Protein 3ONO (pdb70)

Radius of gyration: 16.4 Å; Cα contacts (8 Å, |Δi|>4): 389; chains: 1; bounding box: 34×38×44 Å

Organism: Vibrio parahaemolyticus serotype O3:K6 (strain RIMD 2210633) (NCBI:txid223926)

InterPro domains:
  IPR003500 Sugar-phosphate isomerase, RpiB/LacA/LacB family [PF02502] (3-113)
  IPR003500 Sugar-phosphate isomerase, RpiB/LacA/LacB family [PTHR30345] (1-146)
  IPR022133 Ribose-5-phosphate isomerase, C-terminal [PF12408] (163-209)
  IPR036569 Sugar-phosphate isomerase, RpiB/LacA/LacB superfamily [G3DSA:3.40.1400.10] (1-211)
  IPR036569 Sugar-phosphate isomerase, RpiB/LacA/LacB superfamily [SSF89623] (1-160)

Foldseek 3Di:
DEEEEEAQQCQQVQVLVVLLCVQRVVVPYHYFHQHHHNPPLHDDLLLLLLCQLCQVLVLGQAYEYAHQAQVSNCVNLLAQRADEEEQEAQVRLQQCFAQQVGGYYYYRCHVVQDPCSVVRSNSNSNNNRDDHGHCHVVNVPSVVSNVVSVVSNVVSCVVDDPRVVRCVPPPLVSNLSSCPDPSNVVSCVVRGNHVVSVVSNVVSD

Nearest PDB structures (foldseek):
  3ono-assembly1_A  TM=1.002E+00  e=4.064E-39  Vibrio parahaemolyticus RIMD 2210633
  4u8f-assembly1_A  TM=9.568E-01  e=2.020E-24  Streptococcus agalactiae NEM316
  3c5y-assembly1_B  TM=9.617E-01  e=4.914E-24  Novosphingobium aromaticivorans DSM 12444
  2ppw-assembly1_A  TM=9.692E-01  e=2.162E-23  Streptococcus pneumoniae TIGR4
  1o1x-assembly1_A  TM=7.895E-01  e=1.742E-07  Thermotoga maritima

Structure (mmCIF, N/CA/C/O backbone):
data_3ONO
#
_entry.id   3ONO
#
_cell.length_a   62.924
_cell.length_b   62.924
_cell.length_c   242.300
_cell.angle_alpha   90.00
_cell.angle_beta   90.00
_cell.angle_gamma   90.00
#
_symmetry.space_group_name_H-M   'I 41 2 2'
#
loop_
_entity.id
_entity.type
_entity.pdbx_description
1 polymer 'Ribose/Galactose Isomerase'
2 non-polymer GLYCEROL
3 water water
#
loop_
_atom_site.group_PDB
_atom_site.id
_atom_site.type_symbol
_atom_site.label_atom_id
_atom_site.label_alt_id
_atom_site.label_comp_id
_atom_site.label_asym_id
_atom_site.label_entity_id
_atom_site.label_seq_id
_atom_site.pdbx_PDB_ins_code
_atom_site.Cartn_x
_atom_site.Cartn_y
_atom_site.Cartn_z
_atom_site.occupancy
_atom_site.B_iso_or_equiv
_atom_site.auth_seq_id
_atom_site.auth_comp_id
_atom_site.auth_asym_id
_atom_site.auth_atom_id
_atom_site.pdbx_PDB_model_num
ATOM 1 N N . ASN A 1 2 ? 17.066 20.589 16.363 1.00 79.58 -1 ASN A N 1
ATOM 2 C CA . ASN A 1 2 ? 16.096 19.505 16.206 1.00 78.22 -1 ASN A CA 1
ATOM 3 C C . ASN A 1 2 ? 16.711 18.111 16.279 1.00 66.54 -1 ASN A C 1
ATOM 4 O O . ASN A 1 2 ? 16.037 17.123 15.996 1.00 62.69 -1 ASN A O 1
ATOM 9 N N . ALA A 1 3 ? 17.983 18.034 16.660 1.00 60.76 0 ALA A N 1
ATOM 10 C CA . ALA A 1 3 ? 18.703 16.761 16.676 1.00 54.61 0 ALA A CA 1
ATOM 11 C C . ALA A 1 3 ? 18.329 15.868 17.865 1.00 49.32 0 ALA A C 1
ATOM 12 O O . ALA A 1 3 ? 18.165 16.343 18.991 1.00 52.31 0 ALA A O 1
ATOM 30 N N . LYS A 1 5 ? 18.776 11.753 19.873 1.00 32.16 2 LYS A N 1
ATOM 31 C CA . LYS A 1 5 ? 19.451 10.476 19.989 1.00 31.71 2 LYS A CA 1
ATOM 32 C C . LYS A 1 5 ? 18.395 9.440 19.590 1.00 29.44 2 LYS A C 1
ATOM 33 O O . LYS A 1 5 ? 17.292 9.432 20.146 1.00 25.71 2 LYS A O 1
ATOM 39 N N . ILE A 1 6 ? 18.724 8.598 18.619 1.00 26.09 3 ILE A N 1
ATOM 40 C CA . ILE A 1 6 ? 17.785 7.601 18.103 1.00 26.29 3 ILE A CA 1
ATOM 41 C C . ILE A 1 6 ? 18.320 6.189 18.331 1.00 29.38 3 ILE A C 1
ATOM 42 O O . ILE A 1 6 ? 19.444 5.882 17.931 1.00 30.37 3 ILE A O 1
ATOM 47 N N . ALA A 1 7 ? 17.525 5.327 18.955 1.00 24.51 4 ALA A N 1
ATOM 48 C CA . ALA A 1 7 ? 17.932 3.934 19.129 1.00 25.63 4 ALA A CA 1
ATOM 49 C C . ALA A 1 7 ? 17.220 3.035 18.130 1.00 29.68 4 ALA A C 1
ATOM 50 O O . ALA A 1 7 ? 15.995 3.048 18.064 1.00 29.22 4 ALA A O 1
ATOM 52 N N . LEU A 1 8 ? 17.984 2.254 17.370 1.00 25.12 5 LEU A N 1
ATOM 53 C CA . LEU A 1 8 ? 17.406 1.232 16.501 1.00 23.05 5 LEU A CA 1
ATOM 54 C C . LEU A 1 8 ? 17.426 -0.075 17.283 1.00 24.65 5 LEU A C 1
ATOM 55 O O . LEU A 1 8 ? 18.445 -0.411 17.893 1.00 25.70 5 LEU A O 1
ATOM 76 N N . GLU A 1 11 ? 14.658 -7.517 16.564 1.00 21.62 8 GLU A N 1
ATOM 77 C CA . GLU A 1 11 ? 14.574 -8.812 17.238 1.00 22.79 8 GLU A CA 1
ATOM 78 C C . GLU A 1 11 ? 14.936 -9.978 16.301 1.00 21.41 8 GLU A C 1
ATOM 79 O O . GLU A 1 11 ? 15.345 -9.764 15.161 1.00 25.13 8 GLU A O 1
ATOM 85 N N . ASN A 1 12 ? 14.817 -11.207 16.816 1.00 22.54 9 ASN A N 1
ATOM 86 C CA . ASN A 1 12 ? 15.445 -12.351 16.155 1.00 26.14 9 ASN A CA 1
ATOM 87 C C . ASN A 1 12 ? 14.893 -12.658 14.766 1.00 26.52 9 ASN A C 1
ATOM 88 O O . ASN A 1 12 ? 15.646 -13.030 13.852 1.00 25.72 9 ASN A O 1
ATOM 93 N N . SER A 1 13 ? 13.590 -12.502 14.575 1.00 23.14 10 SER A N 1
ATOM 94 C CA . SER A 1 13 ? 13.031 -12.926 13.285 1.00 21.83 10 SER A CA 1
ATOM 95 C C . SER A 1 13 ? 13.563 -12.081 12.122 1.00 24.85 10 SER A C 1
ATOM 96 O O . SER A 1 13 ? 13.688 -12.568 10.986 1.00 26.31 10 SER A O 1
ATOM 99 N N . GLN A 1 14 ? 13.890 -10.823 12.408 1.00 22.02 11 GLN A N 1
ATOM 100 C CA . GLN A 1 14 ? 14.363 -9.900 11.366 1.00 23.56 11 GLN A CA 1
ATOM 101 C C . GLN A 1 14 ? 15.834 -9.500 11.514 1.00 23.70 11 GLN A C 1
ATOM 102 O O . GLN A 1 14 ? 16.299 -8.570 10.858 1.00 27.20 11 GLN A O 1
ATOM 108 N N . ALA A 1 15 ? 16.569 -10.216 12.352 1.00 25.96 12 ALA A N 1
ATOM 109 C CA . ALA A 1 15 ? 17.934 -9.823 12.697 1.00 25.23 12 ALA A CA 1
ATOM 110 C C . ALA A 1 15 ? 18.884 -9.808 11.511 1.00 28.22 12 ALA A C 1
ATOM 111 O O . ALA A 1 15 ? 19.825 -9.019 11.500 1.00 27.75 12 ALA A O 1
ATOM 113 N N . ALA A 1 16 ? 18.645 -10.673 10.528 1.00 27.83 13 ALA A N 1
ATOM 114 C CA . ALA A 1 16 ? 19.499 -10.715 9.323 1.00 26.51 13 ALA A CA 1
ATOM 115 C C . ALA A 1 16 ? 19.469 -9.383 8.608 1.00 29.46 13 ALA A C 1
ATOM 116 O O . ALA A 1 16 ? 20.410 -9.032 7.903 1.00 30.86 13 ALA A O 1
ATOM 118 N N . LYS A 1 17 ? 18.374 -8.645 8.777 1.00 24.38 14 LYS A N 1
ATOM 119 C CA . LYS A 1 17 ? 18.188 -7.379 8.084 1.00 26.26 14 LYS A CA 1
ATOM 120 C C . LYS A 1 17 ? 18.713 -6.177 8.844 1.00 23.74 14 LYS A C 1
ATOM 121 O O . LYS A 1 17 ? 18.634 -5.047 8.341 1.00 25.37 14 LYS A O 1
ATOM 127 N N . ASN A 1 18 ? 19.235 -6.399 10.051 1.00 26.12 15 ASN A N 1
ATOM 128 C CA . ASN A 1 18 ? 19.710 -5.268 10.841 1.00 26.78 15 ASN A CA 1
ATOM 129 C C . ASN A 1 18 ? 20.822 -4.469 10.161 1.00 29.61 15 ASN A C 1
ATOM 130 O O . ASN A 1 18 ? 20.808 -3.239 10.208 1.00 28.44 15 ASN A O 1
ATOM 135 N N . ALA A 1 19 ? 21.780 -5.147 9.530 1.00 29.69 16 ALA A N 1
ATOM 136 C CA . ALA A 1 19 ? 22.861 -4.423 8.853 1.00 29.92 16 ALA A CA 1
ATOM 137 C C . ALA A 1 19 ? 22.315 -3.444 7.806 1.00 30.94 16 ALA A C 1
ATOM 138 O O . ALA A 1 19 ? 22.748 -2.288 7.734 1.00 30.48 16 ALA A O 1
ATOM 148 N N . VAL A 1 21 ? 19.222 -2.151 7.726 1.00 28.30 18 VAL A N 1
ATOM 149 C CA . VAL A 1 21 ? 18.446 -1.067 8.308 1.00 28.20 18 VAL A CA 1
ATOM 150 C C . VAL A 1 21 ? 19.350 -0.056 9.011 1.00 26.15 18 VAL A C 1
ATOM 151 O O . VAL A 1 21 ? 19.183 1.154 8.851 1.00 28.53 18 VAL A O 1
ATOM 155 N N . ALA A 1 22 ? 20.322 -0.553 9.762 1.00 27.04 19 ALA A N 1
ATOM 156 C CA . ALA A 1 22 ? 21.282 0.317 10.431 1.00 26.77 19 ALA A CA 1
ATOM 157 C C . ALA A 1 22 ? 22.040 1.153 9.409 1.00 29.38 19 ALA A C 1
ATOM 158 O O . ALA A 1 22 ? 22.293 2.346 9.617 1.00 30.14 19 ALA A O 1
ATOM 160 N N . GLY A 1 23 ? 22.395 0.522 8.295 1.00 27.57 20 GLY A N 1
ATOM 161 C CA . GLY A 1 23 ? 23.033 1.232 7.192 1.00 30.98 20 GLY A CA 1
ATOM 162 C C . GLY A 1 23 ? 22.222 2.431 6.733 1.00 33.79 20 GLY A C 1
ATOM 163 O O . GLY A 1 23 ? 22.739 3.549 6.642 1.00 33.19 20 GLY A O 1
ATOM 164 N N . GLU A 1 24 ? 20.933 2.207 6.469 1.00 28.98 21 GLU A N 1
ATOM 165 C CA . GLU A 1 24 ? 20.072 3.289 6.016 1.00 28.49 21 GLU A CA 1
ATOM 166 C C . GLU A 1 24 ? 19.883 4.324 7.120 1.00 29.63 21 GLU A C 1
ATOM 167 O O . GLU A 1 24 ? 19.880 5.520 6.849 1.00 31.04 21 GLU A O 1
ATOM 173 N N . LEU A 1 25 ? 19.721 3.875 8.365 1.00 29.49 22 LEU A N 1
ATOM 174 C CA . LEU A 1 25 ? 19.457 4.816 9.456 1.00 26.70 22 LEU A CA 1
ATOM 175 C C . LEU A 1 25 ? 20.668 5.718 9.686 1.00 28.87 22 LEU A C 1
ATOM 176 O O . LEU A 1 25 ? 20.541 6.933 9.837 1.00 29.50 22 LEU A O 1
ATOM 181 N N . ASN A 1 26 ? 21.845 5.106 9.723 1.00 29.76 23 ASN A N 1
ATOM 182 C CA . ASN A 1 26 ? 23.075 5.846 9.918 1.00 31.50 23 ASN A CA 1
ATOM 183 C C . ASN A 1 26 ? 23.285 6.839 8.785 1.00 32.10 23 ASN A C 1
ATOM 184 O O . ASN A 1 26 ? 23.624 7.996 9.023 1.00 38.54 23 ASN A O 1
ATOM 189 N N . SER A 1 27 ? 23.064 6.378 7.558 1.00 30.22 24 SER A N 1
ATOM 190 C CA . SER A 1 27 ? 23.187 7.238 6.387 1.00 34.32 24 SER A CA 1
ATOM 191 C C . SER A 1 27 ? 22.236 8.432 6.468 1.00 37.09 24 SER A C 1
ATOM 192 O O . SER A 1 27 ? 22.659 9.589 6.384 1.00 38.38 24 SER A O 1
ATOM 195 N N . VAL A 1 28 ? 20.946 8.153 6.639 1.00 32.90 25 VAL A N 1
ATOM 196 C CA . VAL A 1 28 ? 19.940 9.211 6.618 1.00 30.17 25 VAL A CA 1
ATOM 197 C C . VAL A 1 28 ? 19.963 10.071 7.875 1.00 31.93 25 VAL A C 1
ATOM 198 O O . VAL A 1 28 ? 20.158 11.284 7.804 1.00 34.01 25 VAL A O 1
ATOM 202 N N . ALA A 1 29 ? 19.759 9.441 9.031 1.00 32.48 26 ALA A N 1
ATOM 203 C CA . ALA A 1 29 ? 19.630 10.190 10.265 1.00 30.15 26 ALA A CA 1
ATOM 204 C C . ALA A 1 29 ? 20.968 10.773 10.680 1.00 32.51 26 ALA A C 1
ATOM 205 O O . ALA A 1 29 ? 21.033 11.887 11.193 1.00 32.60 26 ALA A O 1
ATOM 207 N N . GLY A 1 30 ? 22.040 10.024 10.453 1.00 36.01 27 GLY A N 1
ATOM 208 C CA . GLY A 1 30 ? 23.369 10.537 10.743 1.00 40.68 27 GLY A CA 1
ATOM 209 C C . GLY A 1 30 ? 23.666 11.767 9.895 1.00 43.32 27 GLY A C 1
ATOM 210 O O . GLY A 1 30 ? 24.180 12.774 10.386 1.00 42.49 27 GLY A O 1
ATOM 211 N N . GLY A 1 31 ? 23.320 11.692 8.616 1.00 41.92 28 GLY A N 1
ATOM 212 C CA . GLY A 1 31 ? 23.556 12.802 7.710 1.00 43.39 28 GLY A CA 1
ATOM 213 C C . GLY A 1 31 ? 22.785 14.039 8.124 1.00 45.43 28 GLY A C 1
ATOM 214 O O . GLY A 1 31 ? 23.191 15.159 7.838 1.00 49.41 28 GLY A O 1
ATOM 215 N N . LEU A 1 32 ? 21.664 13.836 8.808 1.00 39.40 29 LEU A N 1
ATOM 216 C CA . LEU A 1 32 ? 20.840 14.945 9.267 1.00 35.76 29 LEU A CA 1
ATOM 217 C C . LEU A 1 32 ? 21.257 15.456 10.650 1.00 41.65 29 LEU A C 1
ATOM 218 O O . LEU A 1 32 ? 20.582 16.312 11.227 1.00 46.79 29 LEU A O 1
ATOM 223 N N . GLY A 1 33 ? 22.354 14.922 11.189 1.00 39.21 30 GLY A N 1
ATOM 224 C CA . GLY A 1 33 ? 22.902 15.417 12.442 1.00 40.28 30 GLY A CA 1
ATOM 225 C C . GLY A 1 33 ? 22.442 14.711 13.704 1.00 42.00 30 GLY A C 1
ATOM 226 O O . GLY A 1 33 ? 22.747 15.145 14.818 1.00 43.96 30 GLY A O 1
ATOM 227 N N . HIS A 1 34 ? 21.708 13.619 13.544 1.00 39.22 31 HIS A N 1
ATOM 228 C CA . HIS A 1 34 ? 21.233 12.862 14.697 1.00 36.32 31 HIS A CA 1
ATOM 229 C C . HIS A 1 34 ? 22.295 11.868 15.167 1.00 35.51 31 HIS A C 1
ATOM 230 O O . HIS A 1 34 ? 23.194 11.501 14.407 1.00 37.34 31 HIS A O 1
ATOM 237 N N A ASP A 1 35 ? 22.161 11.414 16.411 0.51 34.82 32 ASP A N 1
ATOM 238 N N B ASP A 1 35 ? 22.208 11.467 16.430 0.49 35.18 32 ASP A N 1
ATOM 239 C CA A ASP A 1 35 ? 23.090 10.468 17.022 0.51 37.72 32 ASP A CA 1
ATOM 240 C CA B ASP A 1 35 ? 23.101 10.454 16.966 0.49 37.22 32 ASP A CA 1
ATOM 241 C C A ASP A 1 35 ? 22.425 9.091 17.090 0.51 37.71 32 ASP A C 1
ATOM 242 C C B ASP A 1 35 ? 22.363 9.129 16.981 0.49 37.71 32 ASP A C 1
ATOM 243 O O A ASP A 1 35 ? 21.468 8.899 17.837 0.51 37.92 32 ASP A O 1
ATOM 244 O O B ASP A 1 35 ? 21.295 9.009 17.576 0.49 38.96 32 ASP A O 1
ATOM 253 N N . VAL A 1 36 ? 22.929 8.136 16.315 1.00 34.46 33 VAL A N 1
ATOM 254 C CA . VAL A 1 36 ? 22.248 6.857 16.147 1.00 34.91 33 VAL A CA 1
ATOM 255 C C . VAL A 1 36 ? 22.910 5.733 16.933 1.00 34.47 33 VAL A C 1
ATOM 256 O O . VAL A 1 36 ? 24.132 5.582 16.893 1.00 33.40 33 VAL A O 1
ATOM 260 N N . PHE A 1 37 ? 22.098 4.955 17.651 1.00 30.15 34 PHE A N 1
ATOM 261 C CA . PHE A 1 37 ? 22.572 3.824 18.461 1.00 32.45 34 PHE A CA 1
ATOM 262 C C . PHE A 1 37 ? 21.861 2.562 17.997 1.00 37.69 34 PHE A C 1
ATOM 263 O O . PHE A 1 37 ? 20.649 2.570 17.817 1.00 41.04 34 PHE A O 1
ATOM 271 N N . ASN A 1 38 ? 22.606 1.482 17.808 1.00 30.03 35 ASN A N 1
ATOM 272 C CA . ASN A 1 38 ? 22.021 0.243 17.307 1.00 29.32 35 ASN A CA 1
ATOM 273 C C . ASN A 1 38 ? 22.085 -0.709 18.478 1.00 33.66 35 ASN A C 1
ATOM 274 O O . ASN A 1 38 ? 23.129 -1.314 18.720 1.00 34.73 35 ASN A O 1
ATOM 279 N N . VAL A 1 39 ? 20.987 -0.804 19.234 1.00 27.27 36 VAL A N 1
ATOM 280 C CA . VAL A 1 39 ? 21.031 -1.429 20.561 1.00 28.12 36 VAL A CA 1
ATOM 281 C C . VAL A 1 39 ? 20.351 -2.781 20.639 1.00 28.55 36 VAL A C 1
ATOM 282 O O . VAL A 1 39 ? 20.479 -3.473 21.652 1.00 30.29 36 VAL A O 1
ATOM 286 N N . GLY A 1 40 ? 19.596 -3.135 19.600 1.00 26.90 37 GLY A N 1
ATOM 287 C CA . GLY A 1 40 ? 18.989 -4.452 19.524 1.00 25.38 37 GLY A CA 1
ATOM 288 C C . GLY A 1 40 ? 19.934 -5.430 18.838 1.00 27.84 37 GLY A C 1
ATOM 289 O O . GLY A 1 40 ? 21.151 -5.242 18.866 1.00 30.35 37 GLY A O 1
ATOM 298 N N . THR A 1 42 ? 22.172 -7.318 16.150 1.00 27.98 39 THR A N 1
ATOM 299 C CA . THR A 1 42 ? 22.924 -6.868 14.978 1.00 27.12 39 THR A CA 1
ATOM 300 C C . THR A 1 42 ? 22.929 -7.933 13.888 1.00 28.16 39 THR A C 1
ATOM 301 O O . THR A 1 42 ? 23.134 -7.639 12.710 1.00 31.93 39 THR A O 1
ATOM 305 N N . ASP A 1 43 ? 22.724 -9.183 14.282 1.00 30.83 40 ASP A N 1
ATOM 306 C CA . ASP A 1 43 ? 22.577 -10.283 13.331 1.00 29.49 40 ASP A CA 1
ATOM 307 C C . ASP A 1 43 ? 21.982 -11.498 14.041 1.00 32.75 40 ASP A C 1
ATOM 308 O O . ASP A 1 43 ? 21.727 -11.443 15.255 1.00 30.87 40 ASP A O 1
ATOM 313 N N . GLU A 1 44 ? 21.759 -12.589 13.309 1.00 34.25 41 GLU A N 1
ATOM 314 C CA . GLU A 1 44 ? 21.021 -13.723 13.886 1.00 35.20 41 GLU A CA 1
ATOM 315 C C . GLU A 1 44 ? 21.763 -14.411 15.023 1.00 34.56 41 GLU A C 1
ATOM 316 O O . GLU A 1 44 ? 21.153 -15.114 15.834 1.00 37.75 41 GLU A O 1
ATOM 322 N N . ASN A 1 45 ? 23.072 -14.197 15.089 1.00 35.85 42 ASN A N 1
ATOM 323 C CA . ASN A 1 45 ? 23.889 -14.837 16.120 1.00 39.06 42 ASN A CA 1
ATOM 324 C C . ASN A 1 45 ? 24.100 -13.991 17.372 1.00 35.03 42 ASN A C 1
ATOM 325 O O . ASN A 1 45 ? 24.726 -14.440 18.327 1.00 39.87 42 ASN A O 1
ATOM 330 N N . ASP A 1 46 ? 23.571 -12.773 17.362 1.00 32.38 43 ASP A N 1
ATOM 331 C CA . ASP A 1 46 ? 23.768 -11.839 18.464 1.00 31.57 43 ASP A CA 1
ATOM 332 C C . ASP A 1 46 ? 22.915 -12.203 19.679 1.00 33.43 43 ASP A C 1
ATOM 333 O O . ASP A 1 46 ? 22.037 -13.064 19.591 1.00 36.90 43 ASP A O 1
ATOM 338 N N . HIS A 1 47 ? 23.194 -11.552 20.812 1.00 31.73 44 HIS A N 1
ATOM 339 C CA . HIS A 1 47 ? 22.399 -11.694 22.034 1.00 31.62 44 HIS A CA 1
ATOM 340 C C . HIS A 1 47 ? 20.919 -11.723 21.665 1.00 33.39 44 HIS A C 1
ATOM 341 O O . HIS A 1 47 ? 20.417 -10.760 21.101 1.00 29.24 44 HIS A O 1
ATOM 348 N N . HIS A 1 48 ? 20.240 -12.826 21.982 1.00 30.35 45 HIS A N 1
ATOM 349 C CA . HIS A 1 48 ? 18.908 -13.122 21.431 1.00 27.03 45 HIS A CA 1
ATOM 350 C C . HIS A 1 48 ? 17.802 -12.289 22.090 1.00 24.97 45 HIS A C 1
ATOM 351 O O . HIS A 1 48 ? 17.742 -12.189 23.322 1.00 27.32 45 HIS A O 1
ATOM 358 N N . LEU A 1 49 ? 16.935 -11.711 21.252 1.00 26.90 46 LEU A N 1
ATOM 359 C CA . LEU A 1 49 ? 15.821 -10.871 21.684 1.00 24.09 46 LEU A CA 1
ATOM 360 C C . LEU A 1 49 ? 14.542 -11.232 20.927 1.00 24.56 46 LEU A C 1
ATOM 361 O O . LEU A 1 49 ? 14.591 -11.634 19.752 1.00 25.88 46 LEU A O 1
ATOM 366 N N . THR A 1 50 ? 13.395 -11.044 21.573 1.00 22.61 47 THR A N 1
ATOM 367 C CA . THR A 1 50 ? 12.118 -11.115 20.859 1.00 21.90 47 THR A CA 1
ATOM 368 C C . THR A 1 50 ? 11.474 -9.739 20.909 1.00 21.90 47 THR A C 1
ATOM 369 O O . THR A 1 50 ? 11.983 -8.823 21.567 1.00 21.56 47 THR A O 1
ATOM 373 N N . TYR A 1 51 ? 10.316 -9.602 20.277 1.00 20.32 48 TYR A N 1
ATOM 374 C CA . TYR A 1 51 ? 9.643 -8.307 20.330 1.00 18.98 48 TYR A CA 1
ATOM 375 C C . TYR A 1 51 ? 9.171 -7.937 21.732 1.00 20.44 48 TYR A C 1
ATOM 376 O O . TYR A 1 51 ? 8.894 -6.769 21.987 1.00 20.87 48 TYR A O 1
ATOM 385 N N . ILE A 1 52 ? 9.112 -8.903 22.656 1.00 20.09 49 ILE A N 1
ATOM 386 C CA . ILE A 1 52 ? 8.800 -8.574 24.037 1.00 17.87 49 ILE A CA 1
ATOM 387 C C . ILE A 1 52 ? 9.932 -7.754 24.647 1.00 19.09 49 ILE A C 1
ATOM 388 O O . ILE A 1 52 ? 9.704 -6.733 25.297 1.00 22.46 49 ILE A O 1
ATOM 393 N N . HIS A 1 53 ? 11.168 -8.194 24.436 1.00 20.20 50 HIS A N 1
ATOM 394 C CA . HIS A 1 53 ? 12.309 -7.484 24.993 1.00 21.73 50 HIS A CA 1
ATOM 395 C C . HIS A 1 53 ? 12.404 -6.091 24.388 1.00 19.90 50 HIS A C 1
ATOM 396 O O . HIS A 1 53 ? 12.796 -5.149 25.065 1.00 21.73 50 HIS A O 1
ATOM 403 N N . LEU A 1 54 ? 12.049 -5.963 23.110 1.00 20.61 51 LEU A N 1
ATOM 404 C CA . LEU A 1 54 ? 12.117 -4.652 22.475 1.00 19.01 51 LEU A CA 1
ATOM 405 C C . LEU A 1 54 ? 11.313 -3.596 23.239 1.00 19.58 51 LEU A C 1
ATOM 406 O O . LEU A 1 54 ? 11.776 -2.458 23.432 1.00 22.33 51 LEU A O 1
ATOM 411 N N . GLY A 1 55 ? 10.094 -3.932 23.630 1.00 19.55 52 GLY A N 1
ATOM 412 C CA . GLY A 1 55 ? 9.267 -2.974 24.343 1.00 17.60 52 GLY A CA 1
ATOM 413 C C . GLY A 1 55 ? 9.905 -2.554 25.659 1.00 20.86 52 GLY A C 1
ATOM 414 O O . GLY A 1 55 ? 9.869 -1.376 26.049 1.00 21.59 52 GLY A O 1
ATOM 415 N N . ILE A 1 56 ? 10.475 -3.524 26.369 1.00 18.23 53 ILE A N 1
ATOM 416 C CA . ILE A 1 56 ? 11.110 -3.224 27.661 1.00 19.30 53 ILE A CA 1
ATOM 417 C C . ILE A 1 56 ? 12.317 -2.309 27.453 1.00 23.23 53 ILE A C 1
ATOM 418 O O . ILE A 1 56 ? 12.518 -1.331 28.192 1.00 22.77 53 ILE A O 1
ATOM 431 N N . ALA A 1 58 ? 12.701 -0.254 24.934 1.00 22.51 55 ALA A N 1
ATOM 432 C CA . ALA A 1 58 ? 12.250 1.084 24.553 1.00 20.20 55 ALA A CA 1
ATOM 433 C C . ALA A 1 58 ? 11.854 1.856 25.805 1.00 21.75 55 ALA A C 1
ATOM 434 O O . ALA A 1 58 ? 12.168 3.050 25.943 1.00 22.37 55 ALA A O 1
ATOM 436 N N . SER A 1 59 ? 11.164 1.183 26.723 1.00 19.17 56 SER A N 1
ATOM 437 C CA . SER A 1 59 ? 10.770 1.868 27.965 1.00 17.64 56 SER A CA 1
ATOM 438 C C . SER A 1 59 ? 11.997 2.338 28.735 1.00 26.68 56 SER A C 1
ATOM 439 O O . SER A 1 59 ? 12.069 3.495 29.162 1.00 24.77 56 SER A O 1
ATOM 442 N N . ILE A 1 60 ? 12.975 1.458 28.903 1.00 21.26 57 ILE A N 1
ATOM 443 C CA . ILE A 1 60 ? 14.121 1.828 29.742 1.00 24.09 57 ILE A CA 1
ATOM 444 C C . ILE A 1 60 ? 14.873 2.994 29.108 1.00 25.24 57 ILE A C 1
ATOM 445 O O . ILE A 1 60 ? 15.217 3.969 29.789 1.00 26.51 57 ILE A O 1
ATOM 450 N N . LEU A 1 61 ? 15.089 2.923 27.796 1.00 24.35 58 LEU A N 1
ATOM 451 C CA . LEU A 1 61 ? 15.847 3.977 27.138 1.00 21.43 58 LEU A CA 1
ATOM 452 C C . LEU A 1 61 ? 15.073 5.286 27.048 1.00 28.61 58 LEU A C 1
ATOM 453 O O . LEU A 1 61 ? 15.661 6.351 27.180 1.00 28.44 58 LEU A O 1
ATOM 458 N N . LEU A 1 62 ? 13.763 5.227 26.794 1.00 24.59 59 LEU A N 1
ATOM 459 C CA . LEU A 1 62 ? 12.991 6.465 26.662 1.00 23.37 59 LEU A CA 1
ATOM 460 C C . LEU A 1 62 ? 12.682 7.068 28.024 1.00 25.19 59 LEU A C 1
ATOM 461 O O . LEU A 1 62 ? 12.833 8.266 28.233 1.00 26.10 59 LEU A O 1
ATOM 466 N N . ASN A 1 63 ? 12.271 6.241 28.971 1.00 22.12 60 ASN A N 1
ATOM 467 C CA . ASN A 1 63 ? 11.928 6.773 30.283 1.00 21.82 60 ASN A CA 1
ATOM 468 C C . ASN A 1 63 ? 13.138 7.289 31.061 1.00 27.38 60 ASN A C 1
ATOM 469 O O . ASN A 1 63 ? 12.990 8.144 31.931 1.00 29.17 60 ASN A O 1
ATOM 474 N N . SER A 1 64 ? 14.330 6.793 30.737 1.00 26.65 61 SER A N 1
ATOM 475 C CA . SER A 1 64 ? 15.536 7.233 31.450 1.00 28.29 61 SER A CA 1
ATOM 476 C C . SER A 1 64 ? 16.112 8.432 30.721 1.00 29.61 61 SER A C 1
ATOM 477 O O . SER A 1 64 ? 17.119 9.016 31.137 1.00 32.38 61 SER A O 1
ATOM 480 N N . LYS A 1 65 ? 15.473 8.779 29.609 1.00 28.59 62 LYS A N 1
ATOM 481 C CA . LYS A 1 65 ? 15.932 9.849 28.747 1.00 30.54 62 LYS A CA 1
ATOM 482 C C . LYS A 1 65 ? 17.278 9.578 28.078 1.00 31.37 62 LYS A C 1
ATOM 483 O O . LYS A 1 65 ? 17.911 10.493 27.562 1.00 31.57 62 LYS A O 1
ATOM 489 N N . ALA A 1 66 ? 17.689 8.316 28.050 1.00 29.70 63 ALA A N 1
ATOM 490 C CA . ALA A 1 66 ? 18.914 7.928 27.351 1.00 29.64 63 ALA A CA 1
ATOM 491 C C . ALA A 1 66 ? 18.829 8.205 25.858 1.00 32.45 63 ALA A C 1
ATOM 492 O O . ALA A 1 66 ? 19.828 8.545 25.224 1.00 32.77 63 ALA A O 1
ATOM 494 N N . VAL A 1 67 ? 17.640 8.036 25.287 1.00 26.67 64 VAL A N 1
ATOM 495 C CA . VAL A 1 67 ? 17.414 8.409 23.903 1.00 26.90 64 VAL A CA 1
ATOM 496 C C . VAL A 1 67 ? 16.102 9.172 23.780 1.00 27.23 64 VAL A C 1
ATOM 497 O O . VAL A 1 67 ? 15.276 9.171 24.698 1.00 27.90 64 VAL A O 1
ATOM 501 N N . ASP A 1 68 ? 15.929 9.815 22.626 1.00 27.63 65 ASP A N 1
ATOM 502 C CA . ASP A 1 68 ? 14.755 10.626 22.347 1.00 27.28 65 ASP A CA 1
ATOM 503 C C . ASP A 1 68 ? 13.742 9.902 21.475 1.00 25.24 65 ASP A C 1
ATOM 504 O O . ASP A 1 68 ? 12.567 10.251 21.497 1.00 28.17 65 ASP A O 1
ATOM 509 N N . PHE A 1 69 ? 14.188 8.896 20.726 1.00 25.61 66 PHE A N 1
ATOM 510 C CA . PHE A 1 69 ? 13.329 8.266 19.721 1.00 22.53 66 PHE A CA 1
ATOM 511 C C . PHE A 1 69 ? 13.789 6.833 19.502 1.00 24.93 66 PHE A C 1
ATOM 512 O O . PHE A 1 69 ? 14.986 6.538 19.560 1.00 28.55 66 PHE A O 1
ATOM 520 N N . VAL A 1 70 ? 12.836 5.947 19.248 1.00 23.41 67 VAL A N 1
ATOM 521 C CA . VAL A 1 70 ? 13.126 4.543 18.996 1.00 19.93 67 VAL A CA 1
ATOM 522 C C . VAL A 1 70 ? 12.639 4.119 17.611 1.00 20.97 67 VAL A C 1
ATOM 523 O O . VAL A 1 70 ? 11.505 4.389 17.239 1.00 21.14 67 VAL A O 1
ATOM 527 N N . VAL A 1 71 ? 13.505 3.454 16.854 1.00 18.57 68 VAL A N 1
ATOM 528 C CA . VAL A 1 71 ? 13.099 2.821 15.605 1.00 16.69 68 VAL A CA 1
ATOM 529 C C . VAL A 1 71 ? 13.116 1.322 15.871 1.00 18.35 68 VAL A C 1
ATOM 530 O O . VAL A 1 71 ? 14.116 0.787 16.325 1.00 23.36 68 VAL A O 1
ATOM 534 N N . THR A 1 72 ? 12.003 0.651 15.618 1.00 18.66 69 THR A N 1
ATOM 535 C CA . THR A 1 72 ? 11.952 -0.779 15.882 1.00 16.69 69 THR A CA 1
ATOM 536 C C . THR A 1 72 ? 11.078 -1.430 14.819 1.00 18.26 69 THR A C 1
ATOM 537 O O . THR A 1 72 ? 10.759 -0.800 13.808 1.00 20.32 69 THR A O 1
ATOM 541 N N . GLY A 1 73 ? 10.676 -2.679 15.046 1.00 19.80 70 GLY A N 1
ATOM 542 C CA . GLY A 1 73 ? 9.798 -3.356 14.107 1.00 18.14 70 GLY A CA 1
ATOM 543 C C . GLY A 1 73 ? 9.958 -4.860 14.234 1.00 21.30 70 GLY A C 1
ATOM 544 O O . GLY A 1 73 ? 10.646 -5.348 15.123 1.00 21.47 70 GLY A O 1
ATOM 545 N N A CYS A 1 74 ? 9.322 -5.592 13.333 0.70 17.51 71 CYS A N 1
ATOM 546 N N B CYS A 1 74 ? 9.263 -5.586 13.365 0.30 18.13 71 CYS A N 1
ATOM 547 C CA A CYS A 1 74 ? 9.474 -7.040 13.287 0.70 17.98 71 CYS A CA 1
ATOM 548 C CA B CYS A 1 74 ? 9.303 -7.043 13.348 0.30 18.27 71 CYS A CA 1
ATOM 549 C C A CYS A 1 74 ? 8.908 -7.457 11.930 0.70 19.64 71 CYS A C 1
ATOM 550 C C B CYS A 1 74 ? 8.903 -7.460 11.943 0.30 19.08 71 CYS A C 1
ATOM 551 O O A CYS A 1 74 ? 8.902 -6.635 11.002 0.70 18.92 71 CYS A O 1
ATOM 552 O O B CYS A 1 74 ? 8.996 -6.652 11.012 0.30 18.97 71 CYS A O 1
ATOM 557 N N . GLY A 1 75 ? 8.469 -8.704 11.765 1.00 18.24 72 GLY A N 1
ATOM 558 C CA . GLY A 1 75 ? 8.025 -9.133 10.427 1.00 18.35 72 GLY A CA 1
ATOM 559 C C . GLY A 1 75 ? 6.890 -8.263 9.898 1.00 20.07 72 GLY A C 1
ATOM 560 O O . GLY A 1 75 ? 6.912 -7.796 8.760 1.00 22.07 72 GLY A O 1
ATOM 561 N N . THR A 1 76 ? 5.875 -8.037 10.730 1.00 19.37 73 THR A N 1
ATOM 562 C CA . THR A 1 76 ? 4.759 -7.183 10.331 1.00 20.38 73 THR A CA 1
ATOM 563 C C . THR A 1 76 ? 4.762 -5.853 11.087 1.00 20.95 73 THR A C 1
ATOM 564 O O . THR A 1 76 ? 3.982 -4.967 10.751 1.00 21.08 73 THR A O 1
ATOM 568 N N . GLY A 1 77 ? 5.606 -5.733 12.118 1.00 18.68 74 GLY A N 1
ATOM 569 C CA . GLY A 1 77 ? 5.588 -4.563 12.992 1.00 17.59 74 GLY A CA 1
ATOM 570 C C . GLY A 1 77 ? 4.579 -4.626 14.136 1.00 21.88 74 GLY A C 1
ATOM 571 O O . GLY A 1 77 ? 4.648 -3.818 15.076 1.00 17.80 74 GLY A O 1
ATOM 572 N N . GLN A 1 78 ? 3.636 -5.566 14.068 1.00 17.32 75 GLN A N 1
ATOM 573 C CA . GLN A 1 78 ? 2.547 -5.612 15.058 1.00 16.27 75 GLN A CA 1
ATOM 574 C C . GLN A 1 78 ? 3.018 -5.963 16.473 1.00 18.79 75 GLN A C 1
ATOM 575 O O . GLN A 1 78 ? 2.686 -5.263 17.430 1.00 17.70 75 GLN A O 1
ATOM 581 N N . GLY A 1 79 ? 3.766 -7.053 16.619 1.00 17.05 76 GLY A N 1
ATOM 582 C CA . GLY A 1 79 ? 4.233 -7.442 17.947 1.00 19.21 76 GLY A CA 1
ATOM 583 C C . GLY A 1 79 ? 5.041 -6.321 18.577 1.00 18.34 76 GLY A C 1
ATOM 584 O O . GLY A 1 79 ? 4.842 -5.951 19.738 1.00 18.28 76 GLY A O 1
ATOM 585 N N . ALA A 1 80 ? 5.971 -5.757 17.813 1.00 18.76 77 ALA A N 1
ATOM 586 C CA . ALA A 1 80 ? 6.832 -4.725 18.391 1.00 19.49 77 ALA A CA 1
ATOM 587 C C . ALA A 1 80 ? 6.020 -3.480 18.772 1.00 19.28 77 ALA A C 1
ATOM 588 O O . ALA A 1 80 ? 6.261 -2.867 19.798 1.00 17.66 77 ALA A O 1
ATOM 590 N N A LEU A 1 81 ? 5.056 -3.116 17.939 0.63 18.54 78 LEU A N 1
ATOM 591 N N B LEU A 1 81 ? 5.057 -3.133 17.922 0.37 18.52 78 LEU A N 1
ATOM 592 C CA A LEU A 1 81 ? 4.223 -1.939 18.195 0.63 18.78 78 LEU A CA 1
ATOM 593 C CA B LEU A 1 81 ? 4.184 -1.980 18.141 0.37 19.51 78 LEU A CA 1
ATOM 594 C C A LEU A 1 81 ? 3.383 -2.124 19.456 0.63 20.90 78 LEU A C 1
ATOM 595 C C B LEU A 1 81 ? 3.401 -2.137 19.435 0.37 20.27 78 LEU A C 1
ATOM 596 O O A LEU A 1 81 ? 3.258 -1.211 20.300 0.63 20.14 78 LEU A O 1
ATOM 597 O O B LEU A 1 81 ? 3.327 -1.217 20.264 0.37 20.95 78 LEU A O 1
ATOM 614 N N . SER A 1 83 ? 3.962 -4.300 21.894 1.00 16.64 80 SER A N 1
ATOM 615 C CA . SER A 1 83 ? 4.915 -4.480 23.011 1.00 19.29 80 SER A CA 1
ATOM 616 C C . SER A 1 83 ? 5.447 -3.137 23.514 1.00 21.39 80 SER A C 1
ATOM 617 O O . SER A 1 83 ? 5.612 -2.934 24.715 1.00 20.99 80 SER A O 1
ATOM 620 N N . CYS A 1 84 ? 5.703 -2.201 22.607 1.00 18.65 81 CYS A N 1
ATOM 621 C CA . CYS A 1 84 ? 6.146 -0.852 23.029 1.00 15.96 81 CYS A CA 1
ATOM 622 C C . CYS A 1 84 ? 5.021 -0.062 23.698 1.00 18.19 81 CYS A C 1
ATOM 623 O O . CYS A 1 84 ? 5.225 0.584 24.741 1.00 18.56 81 CYS A O 1
ATOM 626 N N . ASN A 1 85 ? 3.843 -0.066 23.082 1.00 18.39 82 ASN A N 1
ATOM 627 C CA . ASN A 1 85 ? 2.764 0.817 23.549 1.00 16.55 82 ASN A CA 1
ATOM 628 C C . ASN A 1 85 ? 2.229 0.507 24.940 1.00 16.65 82 ASN A C 1
ATOM 629 O O . ASN A 1 85 ? 1.654 1.384 25.598 1.00 17.69 82 ASN A O 1
ATOM 634 N N . LEU A 1 86 ? 2.428 -0.716 25.428 1.00 16.64 83 LEU A N 1
ATOM 635 C CA . LEU A 1 86 ? 1.967 -1.010 26.789 1.00 17.31 83 LEU A CA 1
ATOM 636 C C . LEU A 1 86 ? 2.725 -0.202 27.829 1.00 20.37 83 LEU A C 1
ATOM 637 O O . LEU A 1 86 ? 2.211 0.058 28.913 1.00 22.36 83 LEU A O 1
ATOM 642 N N . HIS A 1 87 ? 3.951 0.200 27.518 1.00 18.62 84 HIS A N 1
ATOM 643 C CA . HIS A 1 87 ? 4.782 0.862 28.536 1.00 18.77 84 HIS A CA 1
ATOM 644 C C . HIS A 1 87 ? 4.474 2.341 28.672 1.00 18.06 84 HIS A C 1
ATOM 645 O O . HIS A 1 87 ? 4.363 3.045 27.675 1.00 17.48 84 HIS A O 1
ATOM 652 N N . PRO A 1 88 ? 4.357 2.826 29.913 1.00 20.17 85 PRO A N 1
ATOM 653 C CA . PRO A 1 88 ? 4.189 4.280 30.034 1.00 18.60 85 PRO A CA 1
ATOM 654 C C . PRO A 1 88 ? 5.392 4.994 29.439 1.00 21.16 85 PRO A C 1
ATOM 655 O O . PRO A 1 88 ? 6.535 4.498 29.496 1.00 20.14 85 PRO A O 1
ATOM 659 N N . GLY A 1 89 ? 5.153 6.175 28.879 1.00 19.61 86 GLY A N 1
ATOM 660 C CA . GLY A 1 89 ? 6.233 6.957 28.326 1.00 19.96 86 GLY A CA 1
ATOM 661 C C . GLY A 1 89 ? 6.685 6.518 26.937 1.00 22.33 86 GLY A C 1
ATOM 662 O O . GLY A 1 89 ? 7.589 7.127 26.372 1.00 21.07 86 GLY A O 1
ATOM 663 N N . VAL A 1 90 ? 6.079 5.455 26.404 1.00 20.31 87 VAL A N 1
ATOM 664 C CA . VAL A 1 90 ? 6.425 4.959 25.067 1.00 19.94 87 VAL A CA 1
ATOM 665 C C . VAL A 1 90 ? 5.214 5.055 24.165 1.00 18.34 87 VAL A C 1
ATOM 666 O O . VAL A 1 90 ? 4.233 4.344 24.370 1.00 20.01 87 VAL A O 1
ATOM 670 N N . VAL A 1 91 ? 5.312 5.907 23.141 1.00 17.85 88 VAL A N 1
ATOM 671 C CA . VAL A 1 91 ? 4.213 6.198 22.247 1.00 18.86 88 VAL A CA 1
ATOM 672 C C . VAL A 1 91 ? 4.685 5.806 20.840 1.00 18.93 88 VAL A C 1
ATOM 673 O O . VAL A 1 91 ? 5.409 6.551 20.197 1.00 18.57 88 VAL A O 1
ATOM 677 N N . CYS A 1 92 ? 4.294 4.609 20.392 1.00 17.46 89 CYS A N 1
ATOM 678 C CA . CYS A 1 92 ? 4.849 3.987 19.184 1.00 17.30 89 CYS A CA 1
ATOM 679 C C . CYS A 1 92 ? 3.806 3.868 18.080 1.00 19.93 89 CYS A C 1
ATOM 680 O O . CYS A 1 92 ? 2.771 3.225 18.266 1.00 18.38 89 CYS A O 1
ATOM 683 N N . GLY A 1 93 ? 4.066 4.490 16.927 1.00 17.55 90 GLY A N 1
ATOM 684 C CA . GLY A 1 93 ? 3.157 4.347 15.787 1.00 16.09 90 GLY A CA 1
ATOM 685 C C . GLY A 1 93 ? 3.615 3.262 14.807 1.00 20.57 90 GLY A C 1
ATOM 686 O O . GLY A 1 93 ? 4.761 2.842 14.846 1.00 19.09 90 GLY A O 1
ATOM 687 N N . TYR A 1 94 ? 2.736 2.813 13.915 1.00 16.87 91 TYR A N 1
ATOM 688 C CA . TYR A 1 94 ? 3.196 1.984 12.798 1.00 17.78 91 TYR A CA 1
ATOM 689 C C . TYR A 1 94 ? 3.843 2.896 11.757 1.00 21.43 91 TYR A C 1
ATOM 690 O O . TYR A 1 94 ? 3.566 4.090 11.707 1.00 19.96 91 TYR A O 1
ATOM 699 N N A CYS A 1 95 ? 4.724 2.340 10.940 0.73 18.62 92 CYS A N 1
ATOM 700 N N B CYS A 1 95 ? 4.717 2.340 10.924 0.27 19.26 92 CYS A N 1
ATOM 701 C CA A CYS A 1 95 ? 5.278 3.135 9.862 0.73 19.51 92 CYS A CA 1
ATOM 702 C CA B CYS A 1 95 ? 5.336 3.132 9.860 0.27 19.78 92 CYS A CA 1
ATOM 703 C C A CYS A 1 95 ? 5.564 2.223 8.698 0.73 19.30 92 CYS A C 1
ATOM 704 C C B CYS A 1 95 ? 5.635 2.280 8.640 0.27 19.50 92 CYS A C 1
ATOM 705 O O A CYS A 1 95 ? 6.517 1.455 8.749 0.73 20.40 92 CYS A O 1
ATOM 706 O O B CYS A 1 95 ? 6.668 1.619 8.582 0.27 20.83 92 CYS A O 1
ATOM 711 N N . LEU A 1 96 ? 4.738 2.312 7.659 1.00 16.47 93 LEU A N 1
ATOM 712 C CA . LEU A 1 96 ? 4.836 1.400 6.522 1.00 18.11 93 LEU A CA 1
ATOM 713 C C . LEU A 1 96 ? 5.278 2.076 5.228 1.00 21.49 93 LEU A C 1
ATOM 714 O O . LEU A 1 96 ? 5.761 1.418 4.310 1.00 23.21 93 LEU A O 1
ATOM 719 N N . GLU A 1 97 ? 5.106 3.386 5.148 1.00 19.86 94 GLU A N 1
ATOM 720 C CA . GLU A 1 97 ? 5.470 4.128 3.930 1.00 20.58 94 GLU A CA 1
ATOM 721 C C . GLU A 1 97 ? 5.756 5.552 4.409 1.00 22.74 94 GLU A C 1
ATOM 722 O O . GLU A 1 97 ? 5.342 5.927 5.507 1.00 21.01 94 GLU A O 1
ATOM 728 N N . PRO A 1 98 ? 6.517 6.325 3.640 1.00 21.69 95 PRO A N 1
ATOM 729 C CA . PRO A 1 98 ? 7.037 7.614 4.117 1.00 19.71 95 PRO A CA 1
ATOM 730 C C . PRO A 1 98 ? 6.022 8.597 4.702 1.00 22.80 95 PRO A C 1
ATOM 731 O O . PRO A 1 98 ? 6.338 9.256 5.693 1.00 21.85 95 PRO A O 1
ATOM 735 N N A SER A 1 99 ? 4.836 8.728 4.120 0.59 21.02 96 SER A N 1
ATOM 736 N N B SER A 1 99 ? 4.847 8.710 4.091 0.41 20.75 96 SER A N 1
ATOM 737 C CA A SER A 1 99 ? 3.917 9.726 4.674 0.59 20.51 96 SER A CA 1
ATOM 738 C CA B SER A 1 99 ? 3.836 9.633 4.602 0.41 21.18 96 SER A CA 1
ATOM 739 C C A SER A 1 99 ? 3.356 9.317 6.050 0.59 19.07 96 SER A C 1
ATOM 740 C C B SER A 1 99 ? 3.488 9.318 6.060 0.41 19.24 96 SER A C 1
ATOM 741 O O A SER A 1 99 ? 2.844 10.162 6.794 0.59 19.48 96 SER A O 1
ATOM 742 O O B SER A 1 99 ? 3.263 10.224 6.870 0.41 20.57 96 SER A O 1
ATOM 747 N N . ASP A 1 100 ? 3.446 8.034 6.398 1.00 17.28 97 ASP A N 1
ATOM 748 C CA . ASP A 1 100 ? 3.116 7.622 7.778 1.00 17.38 97 ASP A CA 1
ATOM 749 C C . ASP A 1 100 ? 3.991 8.333 8.802 1.00 19.28 97 ASP A C 1
ATOM 750 O O . ASP A 1 100 ? 3.532 8.699 9.888 1.00 19.80 97 ASP A O 1
ATOM 755 N N . ALA A 1 101 ? 5.280 8.449 8.486 1.00 19.11 98 ALA A N 1
ATOM 756 C CA . ALA A 1 101 ? 6.257 9.010 9.409 1.00 20.26 98 ALA A CA 1
ATOM 757 C C . ALA A 1 101 ? 5.982 10.497 9.614 1.00 22.33 98 ALA A C 1
ATOM 758 O O . ALA A 1 101 ? 5.989 10.999 10.752 1.00 24.47 98 ALA A O 1
ATOM 760 N N . PHE A 1 102 ? 5.756 11.199 8.512 1.00 22.75 99 PHE A N 1
ATOM 761 C CA . PHE A 1 102 ? 5.433 12.615 8.604 1.00 25.74 99 PHE A CA 1
ATOM 762 C C . PHE A 1 102 ? 4.169 12.861 9.434 1.00 24.19 99 PHE A C 1
ATOM 763 O O . PHE A 1 102 ? 4.191 13.653 10.382 1.00 25.73 99 PHE A O 1
ATOM 771 N N . LEU A 1 103 ? 3.080 12.181 9.083 1.00 19.67 100 LEU A N 1
ATOM 772 C CA . LEU A 1 103 ? 1.813 12.346 9.804 1.00 19.69 100 LEU A CA 1
ATOM 773 C C . LEU A 1 103 ? 1.949 11.941 11.270 1.00 21.91 100 LEU A C 1
ATOM 774 O O . LEU A 1 103 ? 1.403 12.599 12.156 1.00 20.36 100 LEU A O 1
ATOM 779 N N . PHE A 1 104 ? 2.653 10.847 11.536 1.00 19.08 101 PHE A N 1
ATOM 780 C CA . PHE A 1 104 ? 2.854 10.443 12.923 1.00 20.28 101 PHE A CA 1
ATOM 781 C C . PHE A 1 104 ? 3.511 11.576 13.712 1.00 21.76 101 PHE A C 1
ATOM 782 O O . PHE A 1 104 ? 3.058 11.938 14.797 1.00 21.98 101 PHE A O 1
ATOM 790 N N . ASN A 1 105 ? 4.577 12.140 13.164 1.00 22.93 102 ASN A N 1
ATOM 791 C CA . ASN A 1 105 ? 5.286 13.211 13.871 1.00 27.05 102 ASN A CA 1
ATOM 792 C C . ASN A 1 105 ? 4.407 14.426 14.104 1.00 23.45 102 ASN A C 1
ATOM 793 O O . ASN A 1 105 ? 4.479 15.057 15.163 1.00 27.73 102 ASN A O 1
ATOM 798 N N . GLN A 1 106 ? 3.593 14.775 13.123 1.00 23.92 103 GLN A N 1
ATOM 799 C CA . GLN A 1 106 ? 2.776 15.984 13.238 1.00 28.46 103 GLN A CA 1
ATOM 800 C C . GLN A 1 106 ? 1.518 15.803 14.097 1.00 28.96 103 GLN A C 1
ATOM 801 O O . GLN A 1 106 ? 1.171 16.692 14.874 1.00 30.20 103 GLN A O 1
ATOM 807 N N . ILE A 1 107 ? 0.848 14.660 13.946 1.00 23.18 104 ILE A N 1
ATOM 808 C CA . ILE A 1 107 ? -0.443 14.427 14.592 1.00 23.04 104 ILE A CA 1
ATOM 809 C C . ILE A 1 107 ? -0.260 13.826 15.982 1.00 23.01 104 ILE A C 1
ATOM 810 O O . ILE A 1 107 ? -0.851 14.296 16.970 1.00 22.95 104 ILE A O 1
ATOM 815 N N . ASN A 1 108 ? 0.571 12.793 16.071 1.00 18.32 105 ASN A N 1
ATOM 816 C CA . ASN A 1 108 ? 0.720 12.079 17.326 1.00 17.52 105 ASN A CA 1
ATOM 817 C C . ASN A 1 108 ? 1.915 12.549 18.152 1.00 21.18 105 ASN A C 1
ATOM 818 O O . ASN A 1 108 ? 1.871 12.519 19.387 1.00 22.24 105 ASN A O 1
ATOM 823 N N . ASN A 1 109 ? 2.985 12.943 17.459 1.00 19.82 106 ASN A N 1
ATOM 824 C CA . ASN A 1 109 ? 4.165 13.483 18.122 1.00 21.62 106 ASN A CA 1
ATOM 825 C C . ASN A 1 109 ? 4.664 12.491 19.152 1.00 22.23 106 ASN A C 1
ATOM 826 O O . ASN A 1 109 ? 4.942 12.853 20.290 1.00 24.26 106 ASN A O 1
ATOM 831 N N . GLY A 1 110 ? 4.748 11.223 18.757 1.00 21.93 107 GLY A N 1
ATOM 832 C CA . GLY A 1 110 ? 5.197 10.173 19.657 1.00 21.83 107 GLY A CA 1
ATOM 833 C C . GLY A 1 110 ? 6.706 10.032 19.589 1.00 25.33 107 GLY A C 1
ATOM 834 O O . GLY A 1 110 ? 7.382 10.889 19.018 1.00 24.64 107 GLY A O 1
ATOM 835 N N . ASN A 1 111 ? 7.234 8.946 20.141 1.00 20.81 108 ASN A N 1
ATOM 836 C CA . ASN A 1 111 ? 8.683 8.781 20.269 1.00 17.80 108 ASN A CA 1
ATOM 837 C C . ASN A 1 111 ? 9.196 7.411 19.823 1.00 22.66 108 ASN A C 1
ATOM 838 O O . ASN A 1 111 ? 10.314 7.037 20.129 1.00 21.36 108 ASN A O 1
ATOM 843 N N . ALA A 1 112 ? 8.380 6.667 19.090 1.00 17.90 109 ALA A N 1
ATOM 844 C CA . ALA A 1 112 ? 8.838 5.395 18.538 1.00 19.88 109 ALA A CA 1
ATOM 845 C C . ALA A 1 112 ? 8.048 5.066 17.291 1.00 20.34 109 ALA A C 1
ATOM 846 O O . ALA A 1 112 ? 6.895 5.465 17.179 1.00 17.83 109 ALA A O 1
ATOM 848 N N . ILE A 1 113 ? 8.672 4.375 16.336 1.00 17.29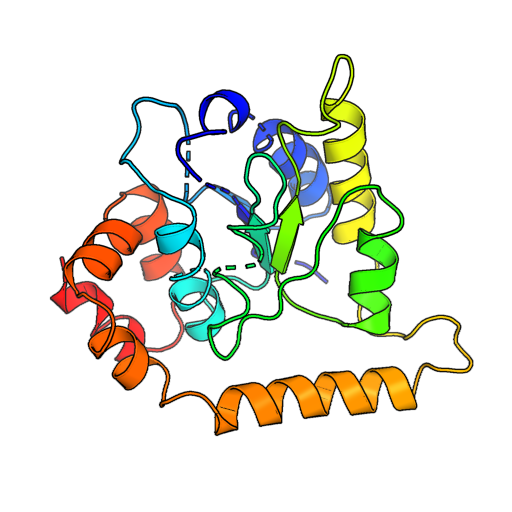 110 ILE A N 1
ATOM 849 C CA . ILE A 1 113 ? 7.931 3.857 15.193 1.00 15.76 110 ILE A CA 1
ATOM 850 C C . ILE A 1 113 ? 8.288 2.388 14.992 1.00 19.08 110 ILE A C 1
ATOM 851 O O . ILE A 1 113 ? 9.422 1.979 15.268 1.00 20.04 110 ILE A O 1
ATOM 856 N N . SER A 1 114 ? 7.318 1.613 14.521 1.00 17.73 111 SER A N 1
ATOM 857 C CA . SER A 1 114 ? 7.521 0.181 14.279 1.00 16.49 111 SER A CA 1
ATOM 858 C C . SER A 1 114 ? 7.318 -0.121 12.808 1.00 18.75 111 SER A C 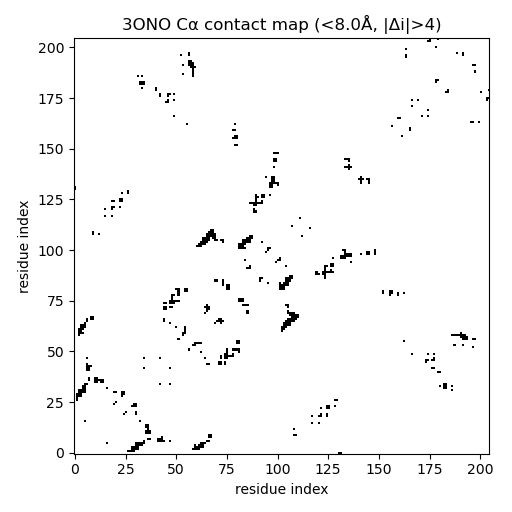1
ATOM 859 O O . SER A 1 114 ? 6.241 0.127 12.255 1.00 18.11 111 SER A O 1
ATOM 862 N N . LEU A 1 115 ? 8.367 -0.641 12.172 1.00 18.00 112 LEU A N 1
ATOM 863 C CA . LEU A 1 115 ? 8.329 -0.942 10.744 1.00 17.57 112 LEU A CA 1
ATOM 864 C C . LEU A 1 115 ? 8.053 -2.412 10.503 1.00 18.81 112 LEU A C 1
ATOM 865 O O . LEU A 1 115 ? 8.284 -3.238 11.384 1.00 19.06 112 LEU A O 1
ATOM 870 N N . ALA A 1 116 ? 7.592 -2.729 9.292 1.00 18.27 113 ALA A N 1
ATOM 871 C CA . ALA A 1 116 ? 7.442 -4.123 8.865 1.00 16.99 113 ALA A CA 1
ATOM 872 C C . ALA A 1 116 ? 8.636 -4.468 7.990 1.00 18.35 113 ALA A C 1
ATOM 873 O O . ALA A 1 116 ? 8.826 -3.859 6.925 1.00 19.25 113 ALA A O 1
ATOM 875 N N . PHE A 1 117 ? 9.448 -5.423 8.432 1.00 19.05 114 PHE A N 1
ATOM 876 C CA . PHE A 1 117 ? 10.661 -5.782 7.698 1.00 20.16 114 PHE A CA 1
ATOM 877 C C . PHE A 1 117 ? 10.496 -7.043 6.844 1.00 24.25 114 PHE A C 1
ATOM 878 O O . PHE A 1 117 ? 11.403 -7.380 6.083 1.00 25.49 114 PHE A O 1
ATOM 886 N N . ALA A 1 118 ? 9.366 -7.742 6.971 1.00 21.43 115 ALA A N 1
ATOM 887 C CA . ALA A 1 118 ? 9.137 -8.951 6.167 1.00 21.49 115 ALA A CA 1
ATOM 888 C C . ALA A 1 118 ? 7.885 -8.844 5.313 1.00 21.77 115 ALA A C 1
ATOM 889 O O . ALA A 1 118 ? 7.946 -9.026 4.100 1.00 24.31 115 ALA A O 1
ATOM 891 N N . LYS A 1 119 ? 6.752 -8.553 5.934 1.00 20.39 116 LYS A N 1
ATOM 892 C CA . LYS A 1 119 ? 5.503 -8.413 5.191 1.00 20.58 116 LYS A CA 1
ATOM 893 C C . LYS A 1 119 ? 5.554 -7.139 4.340 1.00 24.09 116 LYS A C 1
ATOM 894 O O . LYS A 1 119 ? 5.855 -6.056 4.842 1.00 21.54 116 LYS A O 1
ATOM 900 N N . GLY A 1 120 ? 5.244 -7.256 3.056 1.00 21.05 117 GLY A N 1
ATOM 901 C CA . GLY A 1 120 ? 5.358 -6.119 2.157 1.00 22.55 117 GLY A CA 1
ATOM 902 C C . GLY A 1 120 ? 6.789 -5.735 1.799 1.00 25.78 117 GLY A C 1
ATOM 903 O O . GLY A 1 120 ? 7.009 -4.719 1.130 1.00 24.68 117 GLY A O 1
ATOM 904 N N . PHE A 1 121 ? 7.764 -6.518 2.250 1.00 23.21 118 PHE A N 1
ATOM 905 C CA . PHE A 1 121 ? 9.169 -6.165 2.059 1.00 18.73 118 PHE A CA 1
ATOM 906 C C . PHE A 1 121 ? 9.769 -7.079 1.034 1.00 23.52 118 PHE A C 1
ATOM 907 O O . PHE A 1 121 ? 10.116 -8.229 1.321 1.00 29.90 118 PHE A O 1
ATOM 915 N N . GLY A 1 122 ? 9.912 -6.562 -0.169 1.00 25.30 119 GLY A N 1
ATOM 916 C CA . GLY A 1 122 ? 10.466 -7.380 -1.214 1.00 30.40 119 GLY A CA 1
ATOM 917 C C . GLY A 1 122 ? 11.583 -6.646 -1.867 1.00 32.07 119 GLY A C 1
ATOM 918 O O . GLY A 1 122 ? 12.350 -5.938 -1.238 1.00 33.46 119 GLY A O 1
ATOM 919 N N A TRP A 1 123 ? 11.814 -7.122 -3.064 0.54 28.43 120 TRP A N 1
ATOM 920 N N B TRP A 1 123 ? 11.553 -6.589 -3.214 0.46 25.98 120 TRP A N 1
ATOM 921 C CA A TRP A 1 123 ? 12.904 -6.673 -3.815 0.54 24.37 120 TRP A CA 1
ATOM 922 C CA B TRP A 1 123 ? 12.398 -5.661 -4.014 0.46 23.31 120 TRP A CA 1
ATOM 923 C C A TRP A 1 123 ? 12.722 -5.168 -3.780 0.54 22.24 120 TRP A C 1
ATOM 924 C C B TRP A 1 123 ? 12.419 -4.177 -3.633 0.46 24.16 120 TRP A C 1
ATOM 925 O O A TRP A 1 123 ? 11.614 -4.688 -3.952 0.54 22.02 120 TRP A O 1
ATOM 926 O O B TRP A 1 123 ? 11.382 -3.530 -3.470 0.46 18.62 120 TRP A O 1
ATOM 947 N N A ALA A 1 124 ? 13.779 -4.433 -3.447 0.54 28.33 121 ALA A N 1
ATOM 948 N N B ALA A 1 124 ? 13.618 -3.620 -3.559 0.46 29.89 121 ALA A N 1
ATOM 949 C CA A ALA A 1 124 ? 13.717 -2.959 -3.359 0.54 29.02 121 ALA A CA 1
ATOM 950 C CA B ALA A 1 124 ? 13.776 -2.240 -3.139 0.46 29.42 121 ALA A CA 1
ATOM 951 C C A ALA A 1 124 ? 13.130 -2.292 -2.080 0.54 28.87 121 ALA A C 1
ATOM 952 C C B ALA A 1 124 ? 13.140 -2.025 -1.786 0.46 29.46 121 ALA A C 1
ATOM 953 O O A ALA A 1 124 ? 12.973 -1.085 -2.031 0.54 29.89 121 ALA A O 1
ATOM 954 O O B ALA A 1 124 ? 12.889 -0.879 -1.374 0.46 24.91 121 ALA A O 1
ATOM 957 N N . GLY A 1 125 ? 12.868 -3.101 -1.050 1.00 25.27 122 GLY A N 1
ATOM 958 C CA . GLY A 1 125 ? 12.348 -2.757 0.271 1.00 25.50 122 GLY A CA 1
ATOM 959 C C . GLY A 1 125 ? 13.229 -1.765 1.024 1.00 26.79 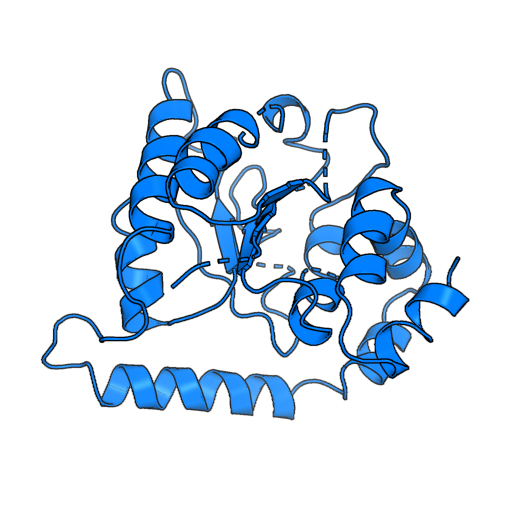122 GLY A C 1
ATOM 960 O O . GLY A 1 125 ? 12.742 -0.956 1.813 1.00 25.12 122 GLY A O 1
ATOM 961 N N . GLU A 1 126 ? 14.540 -1.819 0.783 1.00 24.72 123 GLU A N 1
ATOM 962 C CA . GLU A 1 126 ? 15.467 -0.941 1.478 1.00 23.18 123 GLU A CA 1
ATOM 963 C C . GLU A 1 126 ? 15.243 0.537 1.115 1.00 23.15 123 GLU A C 1
ATOM 964 O O . GLU A 1 126 ? 15.566 1.416 1.913 1.00 24.89 123 GLU A O 1
ATOM 970 N N . LEU A 1 127 ? 14.745 0.792 -0.098 1.00 23.22 124 LEU A N 1
ATOM 971 C CA . LEU A 1 127 ? 14.421 2.148 -0.541 1.00 24.79 124 LEU A CA 1
ATOM 972 C C . LEU A 1 127 ? 13.328 2.748 0.346 1.00 24.11 124 LEU A C 1
ATOM 973 O O . LEU A 1 127 ? 13.442 3.877 0.816 1.00 23.61 124 LEU A O 1
ATOM 978 N N . ASN A 1 128 ? 12.268 1.981 0.558 1.00 24.11 125 ASN A N 1
ATOM 979 C CA . ASN A 1 128 ? 11.175 2.426 1.415 1.00 21.48 125 ASN A CA 1
ATOM 980 C C . ASN A 1 128 ? 11.677 2.710 2.844 1.00 25.55 125 ASN A C 1
ATOM 981 O O . ASN A 1 128 ? 11.283 3.702 3.463 1.00 21.95 125 ASN A O 1
ATOM 986 N N . VAL A 1 129 ? 12.559 1.858 3.366 1.00 22.81 126 VAL A N 1
ATOM 987 C CA . VAL A 1 129 ? 13.135 2.114 4.698 1.00 22.39 126 VAL A CA 1
ATOM 988 C C . VAL A 1 129 ? 13.867 3.454 4.691 1.00 22.93 126 VAL A C 1
ATOM 989 O O . VAL A 1 129 ? 13.686 4.291 5.578 1.00 23.12 126 VAL A O 1
ATOM 993 N N . ARG A 1 130 ? 14.710 3.662 3.676 1.00 20.06 127 ARG A N 1
ATOM 994 C CA . ARG A 1 130 ? 15.427 4.926 3.553 1.00 22.17 127 ARG A CA 1
ATOM 995 C C . ARG A 1 130 ? 14.482 6.128 3.550 1.00 19.45 127 ARG A C 1
ATOM 996 O O . ARG A 1 130 ? 14.703 7.115 4.260 1.00 25.10 127 ARG A O 1
ATOM 1004 N N . TYR A 1 131 ? 13.440 6.041 2.726 1.00 19.43 128 TYR A N 1
ATOM 1005 C CA . TYR A 1 131 ? 12.514 7.148 2.529 1.00 22.09 128 TYR A CA 1
ATOM 1006 C C . TYR A 1 131 ? 11.716 7.413 3.819 1.00 22.03 128 TYR A C 1
ATOM 1007 O O . TYR A 1 131 ? 11.399 8.558 4.164 1.00 23.25 128 TYR A O 1
ATOM 1016 N N . ILE A 1 132 ? 11.375 6.341 4.517 1.00 20.65 129 ILE A N 1
ATOM 1017 C CA . ILE A 1 132 ? 10.728 6.481 5.826 1.00 19.28 129 ILE A CA 1
ATOM 1018 C C . ILE A 1 132 ? 11.616 7.284 6.770 1.00 23.26 129 ILE A C 1
ATOM 1019 O O . ILE A 1 132 ? 11.142 8.186 7.460 1.00 22.41 129 ILE A O 1
ATOM 1024 N N . PHE A 1 133 ? 12.911 6.979 6.800 1.00 22.02 130 PHE A N 1
ATOM 1025 C C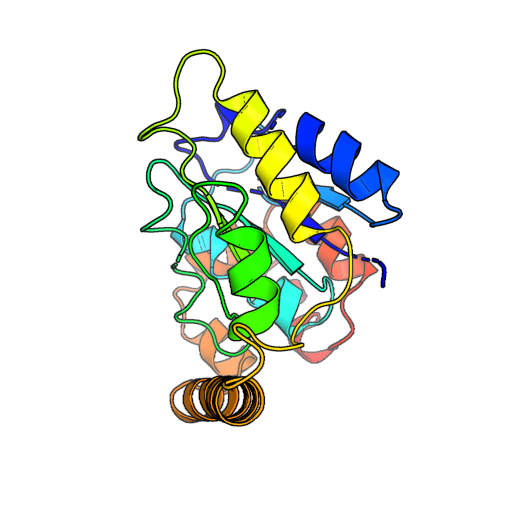A . PHE A 1 133 ? 13.805 7.678 7.706 1.00 21.40 130 PHE A CA 1
ATOM 1026 C C . PHE A 1 133 ? 13.956 9.139 7.296 1.00 22.87 130 PHE A C 1
ATOM 1027 O O . PHE A 1 133 ? 14.057 10.028 8.140 1.00 25.23 130 PHE A O 1
ATOM 1035 N N . GLU A 1 134 ? 13.963 9.378 5.992 1.00 23.85 131 GLU A N 1
ATOM 1036 C CA . GLU A 1 134 ? 14.037 10.736 5.475 1.00 26.26 131 GLU A CA 1
ATOM 1037 C C . GLU A 1 134 ? 12.896 11.591 5.991 1.00 26.99 131 GLU A C 1
ATOM 1038 O O . GLU A 1 134 ? 13.101 12.745 6.352 1.00 32.41 131 GLU A O 1
ATOM 1044 N N . LYS A 1 135 ? 11.681 11.046 5.978 1.00 22.90 132 LYS A N 1
ATOM 1045 C CA . LYS A 1 135 ? 10.528 11.813 6.436 1.00 21.05 132 LYS A CA 1
ATOM 1046 C C . LYS A 1 135 ? 10.394 11.830 7.972 1.00 26.24 132 LYS A C 1
ATOM 1047 O O . LYS A 1 135 ? 9.910 12.808 8.550 1.00 28.48 132 LYS A O 1
ATOM 1053 N N . ALA A 1 136 ? 10.823 10.762 8.644 1.00 23.03 133 ALA A N 1
ATOM 1054 C CA . ALA A 1 136 ? 10.737 10.721 10.118 1.00 21.94 133 ALA A CA 1
ATOM 1055 C C . ALA A 1 136 ? 11.640 11.734 10.802 1.00 28.67 133 ALA A C 1
ATOM 1056 O O . ALA A 1 136 ? 11.304 12.255 11.868 1.00 25.98 133 ALA A O 1
ATOM 1058 N N . PHE A 1 137 ? 12.784 12.018 10.190 1.00 28.25 134 PHE A N 1
ATOM 1059 C CA . PHE A 1 137 ? 13.854 12.697 10.918 1.00 27.99 134 PHE A CA 1
ATOM 1060 C C . PHE A 1 137 ? 14.263 14.039 10.302 1.00 28.11 134 PHE A C 1
ATOM 1061 O O . PHE A 1 137 ? 15.257 14.646 10.710 1.00 32.76 134 PHE A O 1
ATOM 1069 N N . THR A 1 138 ? 13.474 14.496 9.334 1.00 31.61 135 THR A N 1
ATOM 1070 C CA . THR A 1 138 ? 13.650 15.816 8.743 1.00 37.20 135 THR A CA 1
ATOM 1071 C C . THR A 1 138 ? 12.533 16.724 9.253 1.00 40.75 135 THR A C 1
ATOM 1072 O O . THR A 1 138 ? 11.381 16.311 9.354 1.00 44.36 135 THR A O 1
ATOM 1076 N N . GLY A 1 139 ? 12.867 17.963 9.586 1.00 48.66 136 GLY A N 1
ATOM 1077 C CA . GLY A 1 139 ? 11.840 18.943 9.887 1.00 52.68 136 GLY A CA 1
ATOM 1078 C C . GLY A 1 139 ? 11.357 18.944 11.326 1.00 53.21 136 GLY A C 1
ATOM 1079 O O . GLY A 1 139 ? 11.950 18.314 12.200 1.00 48.76 136 GLY A O 1
ATOM 1080 N N . LYS A 1 140 ? 10.263 19.659 11.569 1.00 55.72 137 LYS A N 1
ATOM 1081 C CA . LYS A 1 140 ? 9.737 19.789 12.919 1.00 59.34 137 LYS A CA 1
ATOM 1082 C C . LYS A 1 140 ? 8.637 18.781 13.210 1.00 47.77 137 LYS A C 1
ATOM 1083 O O . LYS A 1 140 ? 8.078 18.158 12.298 1.00 42.60 137 LYS A O 1
ATOM 1089 N N A ARG A 1 141 ? 8.306 18.641 14.486 0.64 43.13 138 ARG A N 1
ATOM 1090 N N B ARG A 1 141 ? 8.342 18.632 14.498 0.36 42.93 138 ARG A N 1
ATOM 1091 C CA A ARG A 1 141 ? 7.354 17.634 14.923 0.64 38.51 138 ARG A CA 1
ATOM 1092 C CA B ARG A 1 141 ? 7.349 17.687 14.988 0.36 38.67 138 ARG A CA 1
ATOM 1093 C C A ARG A 1 141 ? 6.237 18.261 15.760 0.64 37.53 138 ARG A C 1
ATOM 1094 C C B ARG A 1 141 ? 6.140 18.390 15.586 0.36 36.94 138 ARG A C 1
ATOM 1095 O O A ARG A 1 141 ? 6.432 19.306 16.396 0.64 3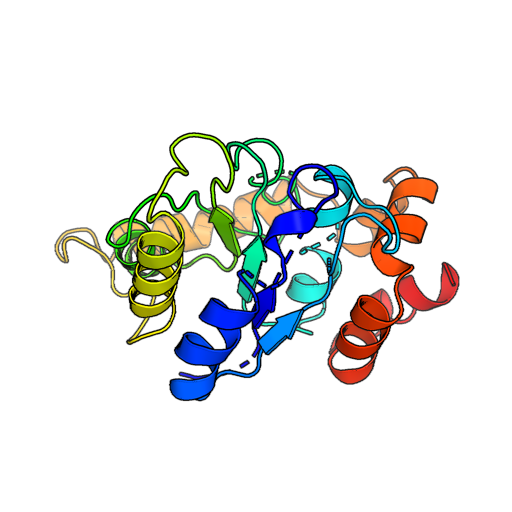4.76 138 ARG A O 1
ATOM 1096 O O B ARG A 1 141 ? 6.181 19.576 15.926 0.36 37.12 138 ARG A O 1
ATOM 1111 N N . GLY A 1 142 ? 5.064 17.634 15.733 1.00 37.51 139 GLY A N 1
ATOM 1112 C CA . GLY A 1 142 ? 3.917 18.076 16.504 1.00 35.57 139 GLY A CA 1
ATOM 1113 C C . GLY A 1 142 ? 3.204 19.349 16.097 1.00 38.79 139 GLY A C 1
ATOM 1114 O O . GLY A 1 142 ? 2.628 20.006 16.958 1.00 42.82 139 GLY A O 1
ATOM 1115 N N . GLU A 1 143 ? 3.196 19.696 14.805 1.00 31.02 140 GLU A N 1
ATOM 1116 C CA . GLU A 1 143 ? 2.541 20.924 14.378 1.00 34.34 140 GLU A CA 1
ATOM 1117 C C . GLU A 1 143 ? 1.101 20.693 13.964 1.00 34.24 140 GLU A C 1
ATOM 1118 O O . GLU A 1 143 ? 0.390 21.629 13.599 1.00 38.35 140 GLU A O 1
ATOM 1124 N N . GLY A 1 144 ? 0.661 19.441 14.026 1.00 29.53 141 GLY A N 1
ATOM 1125 C CA . GLY A 1 144 ? -0.669 19.092 13.551 1.00 25.37 141 GLY A CA 1
ATOM 1126 C C . GLY A 1 144 ? -0.733 18.904 12.034 1.00 32.64 141 GLY A C 1
ATOM 1127 O O . GLY A 1 144 ? 0.128 19.409 11.310 1.00 40.60 141 GLY A O 1
ATOM 1128 N N A TYR A 1 145 ? -1.780 18.146 11.612 0.49 28.19 142 TYR A N 1
ATOM 1129 N N B TYR A 1 145 ? -1.684 18.181 11.517 0.51 29.00 142 TYR A N 1
ATOM 1130 C CA A TYR A 1 145 ? -2.263 17.897 10.207 0.49 27.98 142 TYR A CA 1
ATOM 1131 C CA B TYR A 1 145 ? -1.724 18.220 10.079 0.51 26.36 142 TYR A CA 1
ATOM 1132 C C A TYR A 1 145 ? -3.689 17.249 10.094 0.49 24.59 142 TYR A C 1
ATOM 1133 C C B TYR A 1 145 ? -3.163 18.188 9.686 0.51 27.15 142 TYR A C 1
ATOM 1134 O O A TYR A 1 145 ? -3.964 16.224 10.724 0.49 25.87 142 TYR A O 1
ATOM 1135 O O B TYR A 1 145 ? -3.890 17.269 10.069 0.51 23.74 142 TYR A O 1
ATOM 1152 N N A PRO A 1 146 ? -4.587 17.806 9.242 0.49 31.21 143 PRO A N 1
ATOM 1153 N N B PRO A 1 146 ? -3.603 19.238 8.972 0.51 28.98 143 PRO A N 1
ATOM 1154 C CA A PRO A 1 146 ? -4.293 19.019 8.500 0.49 29.72 143 PRO A CA 1
ATOM 1155 C CA B PRO A 1 146 ? -2.765 20.392 8.599 0.51 27.41 143 PRO A CA 1
ATOM 1156 C C A PRO A 1 146 ? -4.390 20.125 9.517 0.49 30.47 143 PRO A C 1
ATOM 1157 C C B PRO A 1 146 ? -2.440 21.296 9.801 0.51 30.17 143 PRO A C 1
ATOM 1158 O O A PRO A 1 146 ? -4.909 19.902 10.626 0.49 30.20 143 PRO A O 1
ATOM 1159 O O B PRO A 1 146 ? -3.069 21.163 10.844 0.51 24.98 143 PRO A O 1
ATOM 1166 N N A ILE A 1 147 ? -3.887 21.297 9.167 0.49 30.49 144 ILE A N 1
ATOM 1167 N N B ILE A 1 147 ? -1.467 22.190 9.644 0.51 35.26 144 ILE A N 1
ATOM 1168 C CA A ILE A 1 147 ? -3.686 22.326 10.171 0.49 28.89 144 ILE A CA 1
ATOM 1169 C CA B ILE A 1 147 ? -0.991 23.052 10.735 0.51 33.80 144 ILE A CA 1
ATOM 1170 C C A ILE A 1 147 ? -4.966 22.629 10.944 0.49 30.65 144 ILE A C 1
ATOM 1171 C C B ILE A 1 147 ? -2.128 23.794 11.440 0.51 32.31 144 ILE A C 1
ATOM 1172 O O A ILE A 1 147 ? -4.914 22.992 12.119 0.49 31.82 144 ILE A O 1
ATOM 1173 O O B ILE A 1 147 ? -2.102 23.994 12.664 0.51 33.00 144 ILE A O 1
ATOM 1182 N N A GLU A 1 148 ? -6.111 22.448 10.290 0.49 28.25 145 GLU A N 1
ATOM 1183 N N B GLU A 1 148 ? -3.132 24.202 10.671 0.51 32.48 145 GLU A N 1
ATOM 1184 C CA A GLU A 1 148 ? -7.398 22.749 10.905 0.49 43.09 145 GLU A CA 1
ATOM 1185 C CA B GLU A 1 148 ? -4.234 24.987 11.222 0.51 37.48 145 GLU A CA 1
ATOM 1186 C C A GLU A 1 148 ? -7.618 21.975 12.204 0.49 38.94 145 GLU A C 1
ATOM 1187 C C B GLU A 1 148 ? -5.086 24.200 12.218 0.51 37.28 145 GLU A C 1
ATOM 1188 O O A GLU A 1 148 ? -8.380 22.409 13.066 0.49 35.97 145 GLU A O 1
ATOM 1189 O O B GLU A 1 148 ? -5.695 24.786 13.109 0.51 34.12 145 GLU A O 1
ATOM 1200 N N A ARG A 1 149 ? -6.955 20.827 12.331 0.49 38.46 146 ARG A N 1
ATOM 1201 N N B ARG A 1 149 ? -5.110 22.877 12.068 0.51 32.93 146 ARG A N 1
ATOM 1202 C CA A ARG A 1 149 ? -7.152 19.948 13.482 0.49 34.62 146 ARG A CA 1
ATOM 1203 C CA B ARG A 1 149 ? -5.981 22.013 12.869 0.51 34.28 146 ARG A CA 1
ATOM 1204 C C A ARG A 1 149 ? -6.007 20.013 14.483 0.49 31.11 146 ARG A C 1
ATOM 1205 C C B ARG A 1 149 ? -5.219 21.355 14.016 0.51 29.69 146 ARG A C 1
ATOM 1206 O O A ARG A 1 149 ? -5.983 19.243 15.428 0.49 28.94 146 ARG A O 1
ATOM 1207 O O B ARG A 1 149 ? -5.634 20.327 14.567 0.51 29.08 146 ARG A O 1
ATOM 1222 N N A ALA A 1 150 ? -5.059 20.917 14.266 0.49 29.98 147 ALA A N 1
ATOM 1223 N N B ALA A 1 150 ? -4.098 21.955 14.384 0.51 27.66 147 ALA A N 1
ATOM 1224 C CA A ALA A 1 150 ? -3.866 20.979 15.102 0.49 25.74 147 ALA A CA 1
ATOM 1225 C CA B ALA A 1 150 ? -3.212 21.337 15.346 0.51 27.90 147 ALA A CA 1
ATOM 1226 C C A ALA A 1 150 ? -4.200 21.000 16.603 0.49 27.19 147 ALA A C 1
ATOM 1227 C C B ALA A 1 150 ? -3.804 21.266 16.757 0.51 28.42 147 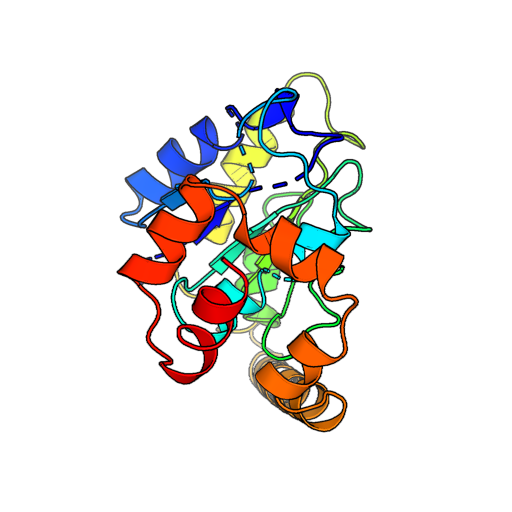ALA A C 1
ATOM 1228 O O A ALA A 1 150 ? -3.885 20.065 17.323 0.49 25.97 147 ALA A O 1
ATOM 1229 O O B ALA A 1 150 ? -3.338 20.466 17.559 0.51 26.05 147 ALA A O 1
ATOM 1232 N N . ALA A 1 151 ? -4.819 22.078 17.067 1.00 29.50 148 ALA A N 1
ATOM 1233 C CA . ALA A 1 151 ? -5.235 22.195 18.495 1.00 30.89 148 ALA A CA 1
ATOM 1234 C C . ALA A 1 151 ? -5.777 20.904 19.119 1.00 28.32 148 ALA A C 1
ATOM 1235 O O . ALA A 1 151 ? -5.255 20.438 20.140 1.00 26.16 148 ALA A O 1
ATOM 1237 N N . PRO A 1 152 ? -6.843 20.332 18.541 1.00 30.00 149 PRO A N 1
ATOM 1238 C CA . PRO A 1 152 ? -7.360 19.101 19.155 1.00 29.71 149 PRO A CA 1
ATOM 1239 C C . PRO A 1 152 ? -6.378 17.937 19.064 1.00 27.99 149 PRO A C 1
ATOM 1240 O O . PRO A 1 152 ? -6.367 17.081 19.955 1.00 25.97 149 PRO A O 1
ATOM 1244 N N . GLN A 1 153 ? -5.579 17.874 18.004 1.00 28.53 150 GLN A N 1
ATOM 1245 C CA . GLN A 1 153 ? -4.587 16.800 17.884 1.00 24.21 150 GLN A CA 1
ATOM 1246 C C . GLN A 1 153 ? -3.554 16.910 18.999 1.00 23.65 150 GLN A C 1
ATOM 1247 O O . GLN A 1 153 ? -3.185 15.919 19.621 1.00 20.63 150 GLN A O 1
ATOM 1253 N N . GLN A 1 154 ? -3.073 18.127 19.224 1.00 22.15 151 GLN A N 1
ATOM 1254 C CA . GLN A 1 154 ? -2.122 18.364 20.311 1.00 23.95 151 GLN A CA 1
ATOM 1255 C C . GLN A 1 154 ? -2.743 18.064 21.677 1.00 22.88 151 GLN A C 1
ATOM 1256 O O . GLN A 1 154 ? -2.080 17.515 22.576 1.00 23.05 151 GLN A O 1
ATOM 1262 N N . ALA A 1 155 ? -4.003 18.457 21.852 1.00 22.37 152 ALA A N 1
ATOM 1263 C CA . ALA A 1 155 ? -4.684 18.215 23.124 1.00 23.08 152 ALA A CA 1
ATOM 1264 C C . ALA A 1 155 ? -4.816 16.726 23.392 1.00 23.21 152 ALA A C 1
ATOM 1265 O O . ALA A 1 155 ? -4.583 16.262 24.517 1.00 22.86 152 ALA A O 1
ATOM 1267 N N . ASN A 1 156 ? -5.177 15.968 22.366 1.00 20.85 153 ASN A N 1
ATOM 1268 C CA . ASN A 1 156 ? -5.396 14.541 22.578 1.00 19.98 153 ASN A CA 1
ATOM 1269 C C . ASN A 1 156 ? -4.094 13.803 22.780 1.00 20.70 153 ASN A C 1
ATOM 1270 O O . ASN A 1 156 ? -4.026 12.837 23.563 1.00 19.77 153 ASN A O 1
ATOM 1275 N N . ALA A 1 157 ? -3.055 14.243 22.079 1.00 20.21 154 ALA A N 1
ATOM 1276 C CA . ALA A 1 157 ? -1.748 13.623 22.248 1.00 21.94 154 ALA A CA 1
ATOM 1277 C C . ALA A 1 157 ? -1.266 13.841 23.688 1.00 20.89 154 ALA A C 1
ATOM 1278 O O . ALA A 1 157 ? -0.682 12.938 24.299 1.00 19.76 154 ALA A O 1
ATOM 1280 N N . ALA A 1 158 ? -1.525 15.024 24.243 1.00 20.89 155 ALA A N 1
ATOM 1281 C CA . ALA A 1 158 ? -1.138 15.280 25.641 1.00 18.53 155 ALA A CA 1
ATOM 1282 C C . ALA A 1 158 ? -1.891 14.366 26.602 1.00 23.07 155 ALA A C 1
ATOM 1283 O O . ALA A 1 158 ? -1.322 13.804 27.547 1.00 22.99 155 ALA A O 1
ATOM 1285 N N . ILE A 1 159 ? -3.191 14.241 26.377 1.00 19.60 156 ILE A N 1
ATOM 1286 C CA . ILE A 1 159 ? -4.017 13.389 27.212 1.00 23.36 156 ILE A CA 1
ATOM 1287 C C . ILE A 1 159 ? -3.562 11.923 27.141 1.00 22.80 156 ILE A C 1
ATOM 1288 O O . ILE A 1 159 ? -3.531 11.232 28.170 1.00 21.10 156 ILE A O 1
ATOM 1293 N N . LEU A 1 160 ? -3.162 11.463 25.956 1.00 19.86 157 LEU A N 1
ATOM 1294 C CA . LEU A 1 160 ? -2.709 10.082 25.817 1.00 18.84 157 LEU A CA 1
ATOM 1295 C C . LEU A 1 160 ? -1.609 9.805 26.844 1.00 21.61 157 LEU A C 1
ATOM 1296 O O . LEU A 1 160 ? -1.600 8.761 27.480 1.00 18.58 157 LEU A O 1
ATOM 1301 N N . ASN A 1 161 ? -0.676 10.736 27.002 1.00 20.46 158 ASN A N 1
ATOM 1302 C CA . ASN A 1 161 ? 0.412 10.519 27.949 1.00 19.85 158 ASN A CA 1
ATOM 1303 C C . ASN A 1 161 ? -0.115 10.390 29.370 1.00 20.67 158 ASN A C 1
ATOM 1304 O O . ASN A 1 161 ? 0.385 9.575 30.165 1.00 22.73 158 ASN A O 1
ATOM 1309 N N . ASN A 1 162 ? -1.093 11.225 29.715 1.00 20.68 159 ASN A N 1
ATOM 1310 C CA . ASN A 1 162 ? -1.695 11.164 31.058 1.00 20.63 159 ASN A CA 1
ATOM 1311 C C . ASN A 1 162 ? -2.344 9.814 31.324 1.00 19.16 159 ASN A C 1
ATOM 1312 O O . ASN A 1 162 ? -2.225 9.239 32.418 1.00 20.17 159 ASN A O 1
ATOM 1317 N N . VAL A 1 163 ? -3.100 9.343 30.338 1.00 20.92 160 VAL A N 1
ATOM 1318 C CA . VAL A 1 163 ? -3.844 8.103 30.503 1.00 21.12 160 VAL A CA 1
ATOM 1319 C C . VAL A 1 163 ? -2.867 6.954 30.656 1.00 18.39 160 VAL A C 1
ATOM 1320 O O . VAL A 1 163 ? -3.068 6.070 31.492 1.00 19.69 160 VAL A O 1
ATOM 1324 N N . LYS A 1 164 ? -1.793 6.979 29.869 1.00 18.95 161 LYS A N 1
ATOM 1325 C CA . LYS A 1 164 ? -0.768 5.942 29.975 1.00 20.18 161 LYS A CA 1
ATOM 1326 C C . LYS A 1 164 ? -0.159 5.958 31.375 1.00 21.69 161 LYS A C 1
ATOM 1327 O O . LYS A 1 164 ? 0.008 4.924 31.997 1.00 20.96 161 LYS A O 1
ATOM 1333 N N . ALA A 1 165 ? 0.171 7.139 31.867 1.00 17.84 162 ALA A N 1
ATOM 1334 C CA . ALA A 1 165 ? 0.782 7.250 33.198 1.00 15.71 162 ALA A CA 1
ATOM 1335 C C . ALA A 1 165 ? -0.171 6.798 34.289 1.00 21.99 162 ALA A C 1
ATOM 1336 O O . ALA A 1 165 ? 0.261 6.263 35.322 1.00 23.97 162 ALA A O 1
ATOM 1338 N N . ALA A 1 166 ? -1.471 7.011 34.082 1.00 17.33 163 ALA A N 1
ATOM 1339 C CA . ALA A 1 166 ? -2.472 6.668 35.100 1.00 19.06 163 ALA A CA 1
ATOM 1340 C C . ALA A 1 166 ? -2.705 5.158 35.196 1.00 19.57 163 ALA A C 1
ATOM 1341 O O . ALA A 1 166 ? -2.815 4.590 36.291 1.00 22.47 163 ALA A O 1
ATOM 1343 N N . VAL A 1 167 ? -2.817 4.528 34.036 1.00 19.76 164 VAL A N 1
ATOM 1344 C CA . VAL A 1 167 ? -3.156 3.108 33.952 1.00 17.96 164 VAL A CA 1
ATOM 1345 C C . VAL A 1 167 ? -1.996 2.237 34.376 1.00 21.03 164 VAL A C 1
ATOM 1346 O O . VAL A 1 167 ? -2.185 1.116 34.874 1.00 21.40 164 VAL A O 1
ATOM 1350 N N . ALA A 1 168 ? -0.791 2.746 34.140 1.00 20.74 165 ALA A N 1
ATOM 1351 C CA . ALA A 1 168 ? 0.434 2.031 34.465 1.00 18.96 165 ALA A CA 1
ATOM 1352 C C . ALA A 1 168 ? 0.925 2.282 35.885 1.00 22.82 165 ALA A C 1
ATOM 1353 O O . ALA A 1 168 ? 0.756 3.368 36.444 1.00 23.46 165 ALA A O 1
ATOM 1355 N N . LYS A 1 169 ? 1.568 1.277 36.462 1.00 20.30 166 LYS A N 1
ATOM 1356 C CA . LYS A 1 169 ? 2.338 1.488 37.693 1.00 22.33 166 LYS A CA 1
ATOM 1357 C C . LYS A 1 169 ? 3.470 2.477 37.426 1.00 22.14 166 LYS A C 1
ATOM 1358 O O . LYS A 1 169 ? 3.785 2.787 36.267 1.00 23.73 166 LYS A O 1
ATOM 1364 N N A ASP A 1 170 ? 4.083 2.982 38.497 0.73 24.60 167 ASP A N 1
ATOM 1365 N N B ASP A 1 170 ? 4.086 3.005 38.479 0.27 24.65 167 ASP A N 1
ATOM 1366 C CA A ASP A 1 170 ? 5.278 3.798 38.339 0.73 25.97 167 ASP A CA 1
ATOM 1367 C CA B ASP A 1 170 ? 5.229 3.876 38.242 0.27 25.64 167 ASP A CA 1
ATOM 1368 C C A ASP A 1 170 ? 6.279 2.990 37.511 0.73 26.62 167 ASP A C 1
ATOM 1369 C C B ASP A 1 170 ? 6.313 3.030 37.577 0.27 25.70 167 ASP A C 1
ATOM 1370 O O A ASP A 1 170 ? 6.260 1.758 37.542 0.73 23.23 167 ASP A O 1
ATOM 1371 O O B ASP A 1 170 ? 6.384 1.820 37.793 0.27 24.83 167 ASP A O 1
ATOM 1380 N N . VAL A 1 171 ? 7.128 3.662 36.741 1.00 25.71 168 VAL A N 1
ATOM 1381 C CA . VAL A 1 171 ? 8.012 2.939 35.824 1.00 28.46 168 VAL A CA 1
ATOM 1382 C C . VAL A 1 171 ? 8.810 1.807 36.472 1.00 28.02 168 VAL A C 1
ATOM 1383 O O . VAL A 1 171 ? 8.748 0.650 36.038 1.00 25.38 168 VAL A O 1
ATOM 1387 N N . VAL A 1 172 ? 9.556 2.120 37.520 1.00 26.24 169 VAL A N 1
ATOM 1388 C CA . VAL A 1 172 ? 10.392 1.084 38.104 1.00 22.66 169 VAL A CA 1
ATOM 1389 C C . VAL A 1 172 ? 9.573 -0.031 38.739 1.00 23.64 169 VAL A C 1
ATOM 1390 O O . VAL A 1 172 ? 9.890 -1.206 38.545 1.00 26.16 169 VAL A O 1
ATOM 1394 N N . GLU A 1 173 ? 8.505 0.321 39.459 1.00 23.55 170 GLU A N 1
ATOM 1395 C CA . GLU A 1 173 ? 7.630 -0.687 40.049 1.00 24.24 170 GLU A CA 1
ATOM 1396 C C . GLU A 1 173 ? 7.110 -1.623 38.970 1.00 24.70 170 GLU A C 1
ATOM 1397 O O . GLU A 1 173 ? 7.033 -2.832 39.168 1.00 24.25 170 GLU A O 1
ATOM 1403 N N . GLY A 1 174 ? 6.702 -1.045 37.846 1.00 23.15 171 GLY A N 1
ATOM 1404 C CA . GLY A 1 174 ? 6.198 -1.850 36.737 1.00 21.84 171 GLY A CA 1
ATOM 1405 C C . GLY A 1 174 ? 7.250 -2.794 36.179 1.00 21.48 171 GLY A C 1
ATOM 1406 O O . GLY A 1 174 ? 6.970 -3.970 35.879 1.00 22.15 171 GLY A O 1
ATOM 1407 N N . LEU A 1 175 ? 8.471 -2.300 36.044 1.00 20.96 172 LEU A N 1
ATOM 1408 C CA . LEU A 1 175 ? 9.536 -3.125 35.498 1.00 22.60 172 LEU A CA 1
ATOM 1409 C C . LEU A 1 175 ? 9.811 -4.275 36.462 1.00 23.36 172 LEU A C 1
ATOM 1410 O O . LEU A 1 175 ? 10.110 -5.392 36.045 1.00 24.15 172 LEU A O 1
ATOM 1415 N N . ARG A 1 176 ? 9.696 -4.002 37.758 1.00 22.67 173 ARG A N 1
ATOM 1416 C CA . ARG A 1 176 ? 9.932 -5.055 38.746 1.00 22.05 173 ARG A CA 1
ATOM 1417 C C . ARG A 1 176 ? 8.867 -6.135 38.709 1.00 27.37 173 ARG A C 1
ATOM 1418 O O . ARG A 1 176 ? 9.103 -7.251 39.183 1.00 25.28 173 ARG A O 1
ATOM 1426 N N . ALA A 1 177 ? 7.678 -5.791 38.209 1.00 22.96 174 ALA A N 1
ATOM 1427 C CA . ALA A 1 177 ? 6.563 -6.732 38.157 1.00 21.50 174 ALA A CA 1
ATOM 1428 C C . ALA A 1 177 ? 6.671 -7.627 36.933 1.00 22.94 174 ALA A C 1
ATOM 1429 O O . ALA A 1 177 ? 6.073 -8.707 36.907 1.00 21.91 174 ALA A O 1
ATOM 1431 N N . ILE A 1 178 ? 7.392 -7.166 35.902 1.00 18.19 175 ILE A N 1
ATOM 1432 C CA . ILE A 1 178 ? 7.624 -8.016 34.729 1.00 18.11 175 ILE A CA 1
ATOM 1433 C C . ILE A 1 178 ? 8.471 -9.203 35.178 1.00 23.96 175 ILE A C 1
ATOM 1434 O O . ILE A 1 178 ? 9.234 -9.094 36.120 1.00 25.23 175 ILE A O 1
ATOM 1439 N N . ASP A 1 179 ? 8.317 -10.350 34.522 1.00 23.35 176 ASP A N 1
ATOM 1440 C CA . ASP A 1 179 ? 9.204 -11.483 34.782 1.00 24.47 176 ASP A CA 1
ATOM 1441 C C . ASP A 1 179 ? 10.627 -10.979 34.679 1.00 22.03 176 ASP A C 1
ATOM 1442 O O . ASP A 1 179 ? 11.033 -10.462 33.644 1.00 24.34 176 ASP A O 1
ATOM 1447 N N . GLN A 1 180 ? 11.397 -11.091 35.764 1.00 23.72 177 GLN A N 1
ATOM 1448 C CA . GLN A 1 180 ? 12.707 -10.448 35.734 1.00 21.47 177 GLN A CA 1
ATOM 1449 C C . GLN A 1 180 ? 13.674 -11.092 34.761 1.00 24.38 177 GLN A C 1
ATOM 1450 O O . GLN A 1 180 ? 14.645 -10.467 34.341 1.00 24.75 177 GLN A O 1
ATOM 1456 N N . GLU A 1 181 ? 13.422 -12.339 34.387 1.00 23.37 178 GLU A N 1
ATOM 1457 C CA . GLU A 1 181 ? 14.202 -12.955 33.312 1.00 27.65 178 GLU A CA 1
ATOM 1458 C C . GLU A 1 181 ? 14.096 -12.118 32.019 1.00 27.96 178 GLU A C 1
ATOM 1459 O O . GLU A 1 181 ? 15.073 -11.932 31.303 1.00 24.90 178 GLU A O 1
ATOM 1465 N N . LEU A 1 182 ? 12.894 -11.645 31.726 1.00 24.45 179 LEU A N 1
ATOM 1466 C CA . LEU A 1 182 ? 12.690 -10.828 30.531 1.00 22.47 179 LEU A CA 1
ATOM 1467 C C . LEU A 1 182 ? 13.504 -9.556 30.622 1.00 27.25 179 LEU A C 1
ATOM 1468 O O . LEU A 1 182 ? 14.140 -9.167 29.657 1.00 24.89 179 LEU A O 1
ATOM 1473 N N . VAL A 1 183 ? 13.491 -8.897 31.778 1.00 26.37 180 VAL A N 1
ATOM 1474 C CA . VAL A 1 183 ? 14.176 -7.615 31.862 1.00 24.80 180 VAL A CA 1
ATOM 1475 C C . VAL A 1 183 ? 15.688 -7.815 31.806 1.00 27.43 180 VAL A C 1
ATOM 1476 O O . VAL A 1 183 ? 16.400 -7.034 31.160 1.00 27.96 180 VAL A O 1
ATOM 1480 N N . LYS A 1 184 ? 16.188 -8.848 32.490 1.00 26.09 181 LYS A N 1
ATOM 1481 C CA . LYS A 1 184 ? 17.617 -9.154 32.431 1.00 25.18 181 LYS A CA 1
ATOM 1482 C C . LYS A 1 184 ? 18.076 -9.372 30.991 1.00 28.14 181 LYS A C 1
ATOM 1483 O O . LYS A 1 184 ? 19.149 -8.896 30.580 1.00 29.16 181 LYS A O 1
ATOM 1489 N N . THR A 1 185 ? 17.272 -10.101 30.228 1.00 25.91 182 THR A N 1
ATOM 1490 C CA . THR A 1 185 ? 17.598 -10.352 28.823 1.00 26.88 182 THR A CA 1
ATOM 1491 C C . THR A 1 185 ? 17.586 -9.037 28.055 1.00 25.26 182 THR A C 1
ATOM 1492 O O . THR A 1 185 ? 18.482 -8.763 27.263 1.00 28.03 182 THR A O 1
ATOM 1496 N N . ALA A 1 186 ? 16.577 -8.209 28.324 1.00 24.81 183 ALA A N 1
ATOM 1497 C CA . ALA A 1 186 ? 16.434 -6.934 27.601 1.00 28.20 183 ALA A CA 1
ATOM 1498 C C . ALA A 1 186 ? 17.664 -6.034 27.770 1.00 29.36 183 ALA A C 1
ATOM 1499 O O . ALA A 1 186 ? 18.075 -5.359 26.823 1.00 27.28 183 ALA A O 1
ATOM 1501 N N . VAL A 1 187 ? 18.255 -6.021 28.961 1.00 28.31 184 VAL A N 1
ATOM 1502 C CA . VAL A 1 187 ? 19.377 -5.118 29.214 1.00 28.08 184 VAL A CA 1
ATOM 1503 C C . VAL A 1 187 ? 20.722 -5.828 29.112 1.00 31.61 184 VAL A C 1
ATOM 1504 O O . VAL A 1 187 ? 21.756 -5.254 29.435 1.00 33.71 184 VAL A O 1
ATOM 1508 N N . GLY A 1 188 ? 20.703 -7.065 28.631 1.00 31.77 185 GLY A N 1
ATOM 1509 C CA . GLY A 1 188 ? 21.890 -7.900 28.631 1.00 34.23 185 GLY A CA 1
ATOM 1510 C C . GLY A 1 188 ? 23.032 -7.610 27.664 1.00 34.47 185 GLY A C 1
ATOM 1511 O O . GLY A 1 188 ? 24.167 -7.960 27.957 1.00 37.80 185 GLY A O 1
ATOM 1512 N N . SER A 1 189 ? 22.770 -6.979 26.519 1.00 30.27 186 SER A N 1
ATOM 1513 C CA . SER A 1 189 ? 23.821 -6.837 25.506 1.00 30.73 186 SER A CA 1
ATOM 1514 C C . SER A 1 189 ? 24.780 -5.677 25.782 1.00 33.41 186 SER A C 1
ATOM 1515 O O . SER A 1 189 ? 24.409 -4.694 26.420 1.00 35.34 186 SER A O 1
ATOM 1518 N N . THR A 1 190 ? 26.005 -5.790 25.269 1.00 35.51 187 THR A N 1
ATOM 1519 C CA . THR A 1 190 ? 26.986 -4.719 25.394 1.00 36.43 187 THR A CA 1
ATOM 1520 C C . THR A 1 190 ? 26.531 -3.441 24.693 1.00 37.04 187 THR A C 1
ATOM 1521 O O . THR A 1 190 ? 26.732 -2.344 25.222 1.00 37.73 187 THR A O 1
ATOM 1525 N N . GLN A 1 191 ? 25.912 -3.566 23.518 1.00 30.73 188 GLN A N 1
ATOM 1526 C CA . GLN A 1 191 ? 25.473 -2.362 22.798 1.00 32.53 188 GLN A CA 1
ATOM 1527 C C . GLN A 1 191 ? 24.327 -1.655 23.543 1.00 33.14 188 GLN A C 1
ATOM 1528 O O . GLN A 1 191 ? 24.245 -0.429 23.542 1.00 33.78 188 GLN A O 1
ATOM 1534 N N . PHE A 1 192 ? 23.458 -2.409 24.209 1.00 31.04 189 PHE A N 1
ATOM 1535 C CA . PHE A 1 192 ? 22.403 -1.762 24.991 1.00 29.41 189 PHE A CA 1
ATOM 1536 C C . PHE A 1 192 ? 22.998 -1.025 26.184 1.00 34.11 189 PHE A C 1
ATOM 1537 O O . PHE A 1 192 ? 22.697 0.146 26.434 1.00 31.81 189 PHE A O 1
ATOM 1545 N N . GLN A 1 193 ? 23.840 -1.726 26.933 1.00 33.30 190 GLN A N 1
ATOM 1546 C CA . GLN A 1 193 ? 24.415 -1.1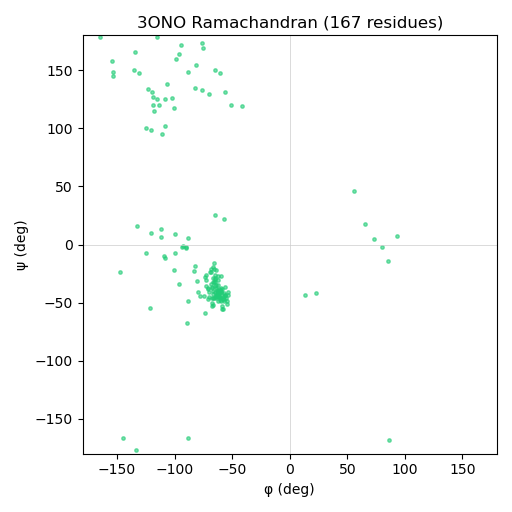54 28.145 1.00 36.84 190 GLN A CA 1
ATOM 1547 C C . GLN A 1 193 ? 25.246 0.093 27.836 1.00 38.69 190 GLN A C 1
ATOM 1548 O O . GLN A 1 193 ? 25.201 1.077 28.575 1.00 38.36 190 GLN A O 1
ATOM 1554 N N . GLU A 1 194 ? 25.982 0.058 26.731 1.00 38.19 191 GLU A N 1
ATOM 1555 C CA . GLU A 1 194 ? 26.843 1.175 26.381 1.00 44.98 191 GLU A CA 1
ATOM 1556 C C . GLU A 1 194 ? 26.023 2.437 26.140 1.00 43.62 191 GLU A C 1
ATOM 1557 O O . GLU A 1 194 ? 26.400 3.525 26.573 1.00 45.36 191 GLU A O 1
ATOM 1563 N N . CYS A 1 195 ? 24.898 2.288 25.441 1.00 34.92 192 CYS A N 1
ATOM 1564 C CA . CYS A 1 195 ? 24.009 3.412 25.197 1.00 31.26 192 CYS A CA 1
ATOM 1565 C C . CYS A 1 195 ? 23.374 3.856 26.516 1.00 31.16 192 CYS A C 1
ATOM 1566 O O . CYS A 1 195 ? 23.454 5.022 26.892 1.00 35.47 192 CYS A O 1
ATOM 1569 N N . PHE A 1 196 ? 22.767 2.916 27.232 1.00 28.47 193 PHE A N 1
ATOM 1570 C CA . PHE A 1 196 ? 22.030 3.249 28.439 1.00 31.68 193 PHE A CA 1
ATOM 1571 C C . PHE A 1 196 ? 22.885 3.963 29.488 1.00 34.50 193 PHE A C 1
ATOM 1572 O O . PHE A 1 196 ? 22.551 5.051 29.957 1.00 37.95 193 PHE A O 1
ATOM 1580 N N . PHE A 1 197 ? 23.982 3.335 29.869 1.00 34.50 194 PHE A N 1
ATOM 1581 C CA . PHE A 1 197 ? 24.784 3.877 30.958 1.00 35.78 194 PHE A CA 1
ATOM 1582 C C . PHE A 1 197 ? 25.444 5.215 30.623 1.00 37.92 194 PHE A C 1
ATOM 1583 O O . PHE A 1 197 ? 25.676 6.044 31.511 1.00 42.00 194 PHE A O 1
ATOM 1591 N N . ALA A 1 198 ? 25.727 5.429 29.348 1.00 38.07 195 ALA A N 1
ATOM 1592 C CA . ALA A 1 198 ? 26.340 6.665 28.889 1.00 40.21 195 ALA A CA 1
ATOM 1593 C C . ALA A 1 198 ? 25.367 7.836 28.906 1.00 43.82 195 ALA A C 1
ATOM 1594 O O . ALA A 1 198 ? 25.777 8.993 29.037 1.00 45.42 195 ALA A O 1
ATOM 1596 N N . HIS A 1 199 ? 24.076 7.547 28.755 1.00 38.45 196 HIS A N 1
ATOM 1597 C CA . HIS A 1 199 ? 23.114 8.620 28.518 1.00 34.38 196 HIS A CA 1
ATOM 1598 C C . HIS A 1 199 ? 21.941 8.672 29.508 1.00 35.48 196 HIS A C 1
ATOM 1599 O O . HIS A 1 199 ? 21.165 9.628 29.483 1.00 35.11 196 HIS A O 1
ATOM 1606 N N . CYS A 1 200 ? 21.816 7.670 30.378 1.00 34.12 197 CYS A N 1
ATOM 1607 C CA . CYS A 1 200 ? 20.725 7.659 31.354 1.00 34.22 197 CYS A CA 1
ATOM 1608 C C . CYS A 1 200 ? 20.729 8.922 32.215 1.00 38.91 197 CYS A C 1
ATOM 1609 O O . CYS A 1 200 ? 21.766 9.303 32.745 1.00 40.36 197 CYS A O 1
ATOM 1612 N N . GLN A 1 201 ? 19.569 9.558 32.357 1.00 35.82 198 GLN A N 1
ATOM 1613 C CA . GLN A 1 201 ? 19.455 10.770 33.156 1.00 37.52 198 GLN A CA 1
ATOM 1614 C C . GLN A 1 201 ? 18.631 10.550 34.407 1.00 37.50 198 GLN A C 1
ATOM 1615 O O . GLN A 1 201 ? 18.324 11.498 35.127 1.00 39.62 198 GLN A O 1
ATOM 1621 N N . VAL A 1 202 ? 18.256 9.302 34.660 1.00 34.24 199 VAL A N 1
ATOM 1622 C CA . VAL A 1 202 ? 17.392 8.989 35.798 1.00 30.02 199 VAL A CA 1
ATOM 1623 C C . VAL A 1 202 ? 18.030 7.944 36.704 1.00 28.78 199 VAL A C 1
ATOM 1624 O O . VAL A 1 202 ? 17.993 6.753 36.424 1.00 33.80 199 VAL A O 1
ATOM 1628 N N . PRO A 1 203 ? 18.626 8.388 37.819 1.00 34.11 200 PRO A N 1
ATOM 1629 C CA . PRO A 1 203 ? 19.395 7.444 38.625 1.00 33.83 200 PRO A CA 1
ATOM 1630 C C . PRO A 1 203 ? 18.629 6.217 39.089 1.00 34.90 200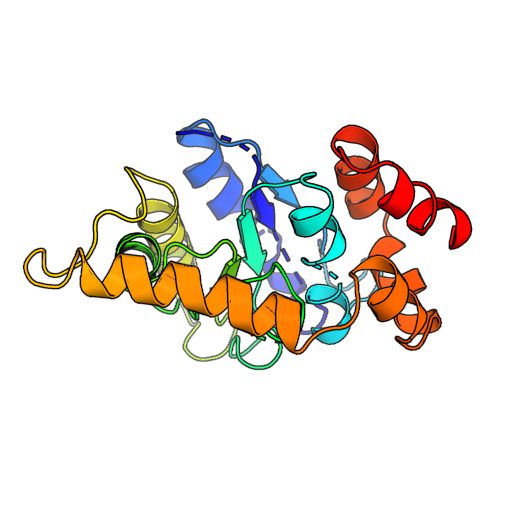 PRO A C 1
ATOM 1631 O O . PRO A 1 203 ? 19.235 5.142 39.161 1.00 37.24 200 PRO A O 1
ATOM 1635 N N . GLU A 1 204 ? 17.350 6.353 39.432 1.00 33.53 201 GLU A N 1
ATOM 1636 C CA . GLU A 1 204 ? 16.628 5.201 39.948 1.00 34.55 201 GLU A CA 1
ATOM 1637 C C . GLU A 1 204 ? 16.603 4.066 38.915 1.00 32.47 201 GLU A C 1
ATOM 1638 O O . GLU A 1 204 ? 16.705 2.880 39.270 1.00 31.21 201 GLU A O 1
ATOM 1644 N N . ILE A 1 205 ? 16.471 4.439 37.645 1.00 31.93 202 ILE A N 1
ATOM 1645 C CA . ILE A 1 205 ? 16.451 3.440 36.575 1.00 28.10 202 ILE A CA 1
ATOM 1646 C C . ILE A 1 205 ? 17.835 2.808 36.403 1.00 30.88 202 ILE A C 1
ATOM 1647 O O . ILE A 1 205 ? 17.963 1.586 36.320 1.00 31.39 202 ILE A O 1
ATOM 1652 N N . ALA A 1 206 ? 18.873 3.638 36.399 1.00 30.70 203 ALA A N 1
ATOM 1653 C CA . ALA A 1 206 ? 20.233 3.126 36.311 1.00 36.34 203 ALA A CA 1
ATOM 1654 C C . ALA A 1 206 ? 20.510 2.134 37.443 1.00 36.04 203 ALA A C 1
ATOM 1655 O O . ALA A 1 206 ? 21.044 1.044 37.218 1.00 35.58 203 ALA A O 1
ATOM 1657 N N A GLU A 1 207 ? 20.135 2.516 38.658 0.43 36.27 204 GLU A N 1
ATOM 1658 N N B GLU A 1 207 ? 20.146 2.502 38.664 0.57 36.09 204 GLU A N 1
ATOM 1659 C CA A GLU A 1 207 ? 20.360 1.668 39.821 0.43 38.18 204 GLU A CA 1
ATOM 1660 C CA B GLU A 1 207 ? 20.409 1.620 39.795 0.57 37.52 204 GLU A CA 1
ATOM 1661 C C A GLU A 1 207 ? 19.658 0.327 39.649 0.43 36.68 204 GLU A C 1
ATOM 1662 C C B GLU A 1 207 ? 19.655 0.304 39.658 0.57 36.77 204 GLU A C 1
ATOM 1663 O O A GLU A 1 207 ? 20.233 -0.728 39.926 0.43 35.75 204 GLU A O 1
ATOM 1664 O O B GLU A 1 207 ? 20.191 -0.763 39.968 0.57 35.63 204 GLU A O 1
ATOM 1675 N N . TYR A 1 208 ? 18.417 0.376 39.175 1.00 35.48 205 TYR A N 1
ATOM 1676 C CA . TYR A 1 208 ? 17.632 -0.832 38.966 1.00 34.47 205 TYR A CA 1
ATOM 1677 C C . TYR A 1 208 ? 18.279 -1.712 37.902 1.00 35.19 205 TYR A C 1
ATOM 1678 O O . TYR A 1 208 ? 18.437 -2.915 38.106 1.00 32.42 205 TYR A O 1
ATOM 1687 N N . VAL A 1 209 ? 18.626 -1.115 36.762 1.00 29.73 206 VAL A N 1
ATOM 1688 C CA . VAL A 1 209 ? 19.301 -1.855 35.691 1.00 28.82 206 VAL A CA 1
ATOM 1689 C C . VAL A 1 209 ? 20.601 -2.491 36.202 1.00 33.49 206 VAL A C 1
ATOM 1690 O O . VAL A 1 209 ? 20.843 -3.678 35.983 1.00 33.30 206 VAL A O 1
ATOM 1694 N N . LYS A 1 210 ? 21.414 -1.714 36.913 1.00 32.94 207 LYS A N 1
ATOM 1695 C CA . LYS A 1 210 ? 22.658 -2.240 37.495 1.00 39.02 207 LYS A CA 1
ATOM 1696 C C . LYS A 1 210 ? 22.422 -3.489 38.349 1.00 42.29 207 LYS A C 1
ATOM 1697 O O . LYS A 1 210 ? 23.195 -4.450 38.291 1.00 43.35 207 LYS A O 1
ATOM 1703 N N . SER A 1 211 ? 21.349 -3.473 39.131 1.00 34.62 208 SER A N 1
ATOM 1704 C CA . SER A 1 211 ? 21.043 -4.583 40.015 1.00 35.35 208 SER A CA 1
ATOM 1705 C C . SER A 1 211 ? 20.745 -5.884 39.272 1.00 39.62 208 SER A C 1
ATOM 1706 O O . SER A 1 211 ? 20.835 -6.971 39.852 1.00 41.74 208 SER A O 1
ATOM 1709 N N . LEU A 1 212 ? 20.360 -5.780 37.999 1.00 35.03 209 LEU A N 1
ATOM 1710 C CA . LEU A 1 212 ? 20.090 -6.966 37.194 1.00 36.47 209 LEU A CA 1
ATOM 1711 C C . LEU A 1 212 ? 21.365 -7.596 36.612 1.00 44.40 209 LEU A C 1
ATOM 1712 O O . LEU A 1 212 ? 21.363 -8.764 36.214 1.00 50.51 209 LEU A O 1
ATOM 1717 N N . LEU A 1 213 ? 22.449 -6.827 36.564 1.00 43.46 210 LEU A N 1
ATOM 1718 C CA . LEU A 1 213 ? 23.655 -7.246 35.845 1.00 45.38 210 LEU A CA 1
ATOM 1719 C C . LEU A 1 213 ? 24.732 -7.829 36.765 1.00 52.58 210 LEU A C 1
ATOM 1720 O O . LEU A 1 213 ? 24.564 -7.865 37.982 1.00 56.27 210 LEU A O 1
#

B-factor: mean 30.26, std 11.64, range [13.22, 98.25]

Solvent-accessible surface area: 9963 Å² total

Secondary structure (DSSP, 8-state):
---EE--GGGGGG---HHHHIIIIIHTT--EE-----TTSS---HHHHH--HHHHHTTS-SEEEEEESSSTTT---TTSTT--EEE-SSHHHHHHIIIII--SEEEEESSTT--TTHHHHHHHHHHHHSSS-----SSGGGHHHHHHHHHHHHHHHHHHSPPHHHHHHHS-HHHHHHHT-SHHHHHHHHHH---HHHHHHHHHH-

Sequence (205 aa):
NAKIALENSQAAKNAVAGELNSVAGGLGHDDVFNVGTDENDHHLTYIHLGIASILLNSKAVDFVVTGCCGTGQGALLSCNLHPGVVCGYCCLEPSSDAFLFNQINNGNAISLAFAKGFGWWAAGELNVRYIFEKAFTGKRRGEGYYPPIIEERRAAAPQQANAAILNNVKAAVAKDDVVEGLRAIDQELVKTAVGSTQFQECFFAHCQVPEIAEEYVKSLL

CATH classification: 3.40.1400.10